Protein AF-A0A9P8XS15-F1 (afdb_monomer_lite)

Secondary structure (DSSP, 8-state):
-----------------PPPP---------------------------------------------------------------------------------S--------SSPP--TT----EEEEES-TTS-TT-EEEEESSHHHHTTPPPBSSHHHHHHHHHHHIIIII---HHHHHHHHHHHHHHHHH---SHHHHHHHHHHHT-

Foldseek 3Di:
DDDDDDDDDDDDDDPDDDDDDDDDDPDDDDDDDDDDDDDDDDDDDDDDDDDDDDDDDDDDDDDDDDDDDDDDDDDDDDDDDDDDDDDDDDDDDDDDDDDDDPDDDLVPDPPVDDKDLAQWLLAKDWAADDPPDDNRQIWIAGPTPQLRVVPDTDQQVLVRLVSSLVCSPVPRVIDSNLSVLSVVLSVVLVVVPDRGRVSRVSSSVSNPD

pLDDT: mean 71.36, std 24.87, range [32.97, 98.88]

Sequence (209 aa):
MKFNVFLIAALAATTSALAIPSNSESGLVLRQNQNNNNNNNQQNNQNNGNQNNQNNGNQNNQNNGNQNNQNNGNQQNNNQQQNNNNNNQNNNNNNNNGGATAGDAAAGDAAGGAADFGSCTPTMDFQLGRAGRKATEGTFLPTDAKVAQGQQDALNPNIITNRICDQLTNVCGANAAAKAQCQAAKAQVAALGTKDASTAAAFNQALGF

Radius of gyration: 35.26 Å; chains: 1; bounding box: 101×69×85 Å

Organism: NCBI:txid1682393

Structure (mmCIF, N/CA/C/O backbone):
data_AF-A0A9P8XS15-F1
#
_entry.id   AF-A0A9P8XS15-F1
#
loop_
_atom_site.group_PDB
_atom_site.id
_atom_site.type_symbol
_atom_site.label_atom_id
_atom_site.label_alt_id
_atom_site.label_comp_id
_atom_site.label_asym_id
_atom_site.label_entity_id
_atom_site.label_seq_id
_atom_site.pdbx_PDB_ins_code
_atom_site.Cartn_x
_atom_site.Cartn_y
_atom_site.Cartn_z
_atom_site.occupancy
_atom_site.B_iso_or_equiv
_atom_site.auth_seq_id
_atom_site.auth_comp_id
_atom_site.auth_asym_id
_atom_site.auth_atom_id
_atom_site.pdbx_PDB_model_num
ATOM 1 N N . MET A 1 1 ? 43.160 -17.035 38.722 1.00 48.91 1 MET A N 1
ATOM 2 C CA . MET A 1 1 ? 43.275 -15.562 38.675 1.00 48.91 1 MET A CA 1
ATOM 3 C C . MET A 1 1 ? 44.062 -15.177 37.432 1.00 48.91 1 MET A C 1
ATOM 5 O O . MET A 1 1 ? 45.251 -15.448 37.389 1.00 48.91 1 MET A O 1
ATOM 9 N N . LYS A 1 2 ? 43.401 -14.632 36.408 1.00 52.22 2 LYS A N 1
ATOM 10 C CA . LYS A 1 2 ? 44.028 -13.973 35.250 1.00 52.22 2 LYS A CA 1
ATOM 11 C C . LYS A 1 2 ? 43.052 -12.888 34.797 1.00 52.22 2 LYS A C 1
ATOM 13 O O . LYS A 1 2 ? 42.071 -13.173 34.121 1.00 52.22 2 LYS A O 1
ATOM 18 N N . PHE A 1 3 ? 43.265 -11.683 35.317 1.00 44.28 3 PHE A N 1
ATOM 19 C CA . PHE A 1 3 ? 42.529 -10.478 34.954 1.00 44.28 3 PHE A CA 1
ATOM 20 C C . PHE A 1 3 ? 43.101 -9.955 33.635 1.00 44.28 3 PHE A C 1
ATOM 22 O O . PHE A 1 3 ? 44.241 -9.502 33.607 1.00 44.28 3 PHE A O 1
ATOM 29 N N . ASN A 1 4 ? 42.320 -10.016 32.557 1.00 62.62 4 ASN A N 1
ATOM 30 C CA . ASN A 1 4 ? 42.630 -9.287 31.331 1.00 62.62 4 ASN A CA 1
ATOM 31 C C . ASN A 1 4 ? 41.949 -7.921 31.400 1.00 62.62 4 ASN A C 1
ATOM 33 O O . ASN A 1 4 ? 40.763 -7.774 31.116 1.00 62.62 4 ASN A O 1
ATOM 37 N N . VAL A 1 5 ? 42.739 -6.938 31.822 1.00 56.12 5 VAL A N 1
ATOM 38 C CA . VAL A 1 5 ? 42.464 -5.509 31.696 1.00 56.12 5 VAL A CA 1
ATOM 39 C C . VAL A 1 5 ? 42.561 -5.157 30.211 1.00 56.12 5 VAL A C 1
ATOM 41 O O . VAL A 1 5 ? 43.659 -5.142 29.660 1.00 56.12 5 VAL A O 1
ATOM 44 N N . PHE A 1 6 ? 41.430 -4.889 29.557 1.00 61.56 6 PHE A N 1
ATOM 45 C CA . PHE A 1 6 ? 41.426 -4.214 28.259 1.00 61.56 6 PHE A CA 1
ATOM 46 C C . PHE A 1 6 ? 41.150 -2.730 28.466 1.00 61.56 6 PHE A C 1
ATOM 48 O O . PHE A 1 6 ? 40.085 -2.306 28.911 1.00 61.56 6 PHE A O 1
ATOM 55 N N . LEU A 1 7 ? 42.204 -1.975 28.184 1.00 54.44 7 LEU A N 1
ATOM 56 C CA . LEU A 1 7 ? 42.325 -0.537 28.266 1.00 54.44 7 LEU A CA 1
ATOM 57 C C . LEU A 1 7 ? 41.617 0.128 27.071 1.00 54.44 7 LEU A C 1
ATOM 59 O O . LEU A 1 7 ? 41.918 -0.148 25.915 1.00 54.44 7 LEU A O 1
ATOM 63 N N . ILE A 1 8 ? 40.665 0.984 27.429 1.00 52.41 8 ILE A N 1
ATOM 64 C CA . ILE A 1 8 ? 40.124 2.194 26.792 1.00 52.41 8 ILE A CA 1
ATOM 65 C C . ILE A 1 8 ? 40.741 2.611 25.440 1.00 52.41 8 ILE A C 1
ATOM 67 O O . ILE A 1 8 ? 41.909 2.982 25.366 1.00 52.41 8 ILE A O 1
ATOM 71 N N . ALA A 1 9 ? 39.877 2.771 24.433 1.00 55.84 9 ALA A N 1
ATOM 72 C CA . ALA A 1 9 ? 40.007 3.830 23.432 1.00 55.84 9 ALA A CA 1
ATOM 73 C C . ALA A 1 9 ? 38.622 4.451 23.184 1.00 55.84 9 ALA A C 1
ATOM 75 O O . ALA A 1 9 ? 37.775 3.885 22.494 1.00 55.84 9 ALA A O 1
ATOM 76 N N . ALA A 1 10 ? 38.380 5.605 23.808 1.00 52.00 10 ALA A N 1
ATOM 77 C CA . ALA A 1 10 ? 37.230 6.451 23.530 1.00 52.00 10 ALA A CA 1
ATOM 78 C C . ALA A 1 10 ? 37.442 7.132 22.170 1.00 52.00 10 ALA A C 1
ATOM 80 O O . ALA A 1 10 ? 38.354 7.943 22.013 1.00 52.00 10 ALA A O 1
ATOM 81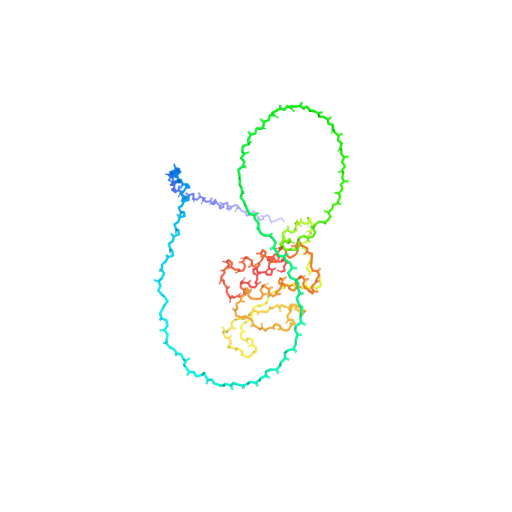 N N . LEU A 1 11 ? 36.613 6.789 21.185 1.00 57.50 11 LEU A N 1
ATOM 82 C CA . LEU A 1 11 ? 36.587 7.468 19.896 1.00 57.50 11 LEU A CA 1
ATOM 83 C C . LEU A 1 11 ? 35.705 8.717 20.032 1.00 57.50 11 LEU A C 1
ATOM 85 O O . LEU A 1 11 ? 34.483 8.622 20.132 1.00 57.50 11 LEU A O 1
ATOM 89 N N . ALA A 1 12 ? 36.335 9.890 20.087 1.00 53.56 12 ALA A N 1
ATOM 90 C CA . ALA A 1 12 ? 35.646 11.172 20.047 1.00 53.56 12 ALA A CA 1
ATOM 91 C C . ALA A 1 12 ? 35.085 11.404 18.635 1.00 53.56 12 ALA A C 1
ATOM 93 O O . ALA A 1 12 ? 35.841 11.561 17.677 1.00 53.56 12 ALA A O 1
ATOM 94 N N . ALA A 1 13 ? 33.759 11.426 18.502 1.00 57.12 13 ALA A N 1
ATOM 95 C CA . ALA A 1 13 ? 33.100 11.879 17.286 1.00 57.12 13 ALA A CA 1
ATOM 96 C C . ALA A 1 13 ? 33.161 13.410 17.239 1.00 57.12 13 ALA A C 1
ATOM 98 O O . ALA A 1 13 ? 32.479 14.103 17.994 1.00 57.12 13 ALA A O 1
ATOM 99 N N . THR A 1 14 ? 33.997 13.946 16.356 1.00 55.31 14 THR A N 1
ATOM 100 C CA . THR A 1 14 ? 33.993 15.363 15.999 1.00 55.31 14 THR A CA 1
ATOM 101 C C . THR A 1 14 ? 32.752 15.651 15.161 1.00 55.31 14 THR A C 1
ATOM 103 O O . THR A 1 14 ? 32.698 15.328 13.976 1.00 55.31 14 THR A O 1
ATOM 106 N N . THR A 1 15 ? 31.737 16.258 15.768 1.00 52.84 15 THR A N 1
ATOM 107 C CA . THR A 1 15 ? 30.619 16.865 15.044 1.00 52.84 15 THR A CA 1
ATOM 108 C C . THR A 1 15 ? 31.097 18.159 14.394 1.00 52.84 15 THR A C 1
ATOM 110 O O . THR A 1 15 ? 31.176 19.204 15.040 1.00 52.84 15 THR A O 1
ATOM 113 N N . SER A 1 16 ? 31.439 18.099 13.111 1.00 62.75 16 SER A N 1
ATOM 114 C CA . SER A 1 16 ? 31.613 19.287 12.277 1.00 62.75 16 SER A CA 1
ATOM 115 C C . SER A 1 16 ? 30.231 19.821 11.899 1.00 62.75 16 SER A C 1
ATOM 117 O O . SER A 1 16 ? 29.550 19.261 11.044 1.00 62.75 16 SER A O 1
ATOM 119 N N . ALA A 1 17 ? 29.803 20.892 12.567 1.00 49.41 17 ALA A N 1
ATOM 120 C CA . ALA A 1 17 ? 28.633 21.665 12.177 1.00 49.41 17 ALA A CA 1
ATOM 121 C C . ALA A 1 17 ? 28.913 22.362 10.835 1.00 49.41 17 ALA A C 1
ATOM 123 O O . ALA A 1 17 ? 29.741 23.269 10.755 1.00 49.41 17 ALA A O 1
ATOM 124 N N . LEU A 1 18 ? 28.235 21.923 9.775 1.00 58.78 18 LEU A N 1
ATOM 125 C CA . LEU A 1 18 ? 28.148 22.665 8.521 1.00 58.78 18 LEU A CA 1
ATOM 126 C C . LEU A 1 18 ? 27.183 23.836 8.728 1.00 58.78 18 LEU A C 1
ATOM 128 O O . LEU A 1 18 ? 26.030 23.654 9.117 1.00 58.78 18 LEU A O 1
ATOM 132 N N . ALA A 1 19 ? 27.696 25.041 8.502 1.00 49.84 19 ALA A N 1
ATOM 133 C CA . ALA A 1 19 ? 26.961 26.291 8.576 1.00 49.84 19 ALA A CA 1
ATOM 134 C C . ALA A 1 19 ? 25.810 26.329 7.554 1.00 49.84 19 ALA A C 1
ATOM 136 O O . ALA A 1 19 ? 25.997 26.033 6.374 1.00 49.84 19 ALA A O 1
ATOM 137 N N . ILE A 1 20 ? 24.632 26.742 8.019 1.00 66.31 20 ILE A N 1
ATOM 138 C CA . ILE A 1 20 ? 23.466 27.084 7.200 1.00 66.31 20 ILE A CA 1
ATOM 139 C C . ILE A 1 20 ? 23.610 28.563 6.802 1.00 66.31 20 ILE A C 1
ATOM 141 O O . ILE A 1 20 ? 23.687 29.404 7.702 1.00 66.31 20 ILE A O 1
ATOM 145 N N . PRO A 1 21 ? 23.639 28.936 5.509 1.00 58.50 21 PRO A N 1
ATOM 146 C CA . PRO A 1 21 ? 23.504 30.334 5.129 1.00 58.50 21 PRO A CA 1
ATOM 147 C C . PRO A 1 21 ? 22.064 30.805 5.371 1.00 58.50 21 PRO A C 1
ATOM 149 O O . PRO A 1 21 ? 21.096 30.257 4.843 1.00 58.50 21 PRO A O 1
ATOM 152 N N . SER A 1 22 ? 21.955 31.828 6.215 1.00 48.19 22 SER A N 1
ATOM 153 C CA . SER A 1 22 ? 20.735 32.566 6.520 1.00 48.19 22 SER A CA 1
ATOM 154 C C . SER A 1 22 ? 20.346 33.426 5.315 1.00 48.19 22 SER A C 1
ATOM 156 O O . SER A 1 22 ? 20.996 34.431 5.040 1.00 48.19 22 SER A O 1
ATOM 158 N N . ASN A 1 23 ? 19.287 33.040 4.603 1.00 53.50 23 ASN A N 1
ATOM 159 C CA . ASN A 1 23 ? 18.636 33.891 3.609 1.00 53.50 23 ASN A CA 1
ATOM 160 C C . ASN A 1 23 ? 17.406 34.531 4.261 1.00 53.50 23 ASN A C 1
ATOM 162 O O . ASN A 1 23 ? 16.280 34.058 4.111 1.00 53.50 23 ASN A O 1
ATOM 166 N N . SER A 1 24 ? 17.631 35.591 5.032 1.00 53.34 24 SER A N 1
ATOM 167 C CA . SER A 1 24 ? 16.585 36.546 5.381 1.00 53.34 24 SER A CA 1
ATOM 168 C C . SER A 1 24 ? 16.376 37.473 4.191 1.00 53.34 24 SER A C 1
ATOM 170 O O . SER A 1 24 ? 17.331 38.145 3.833 1.00 53.34 24 SER A O 1
ATOM 172 N N . GLU A 1 25 ? 15.179 37.474 3.596 1.00 48.03 25 GLU A N 1
ATOM 173 C CA . GLU A 1 25 ? 14.403 38.655 3.161 1.00 48.03 25 GLU A CA 1
ATOM 174 C C . GLU A 1 25 ? 13.052 38.164 2.593 1.00 48.03 25 GLU A C 1
ATOM 176 O O . GLU A 1 25 ? 12.834 38.089 1.386 1.00 48.03 25 GLU A O 1
ATOM 181 N N . SER A 1 26 ? 12.115 37.806 3.479 1.00 51.72 26 SER A N 1
ATOM 182 C CA . SER A 1 26 ? 10.695 37.726 3.113 1.00 51.72 26 SER A CA 1
ATOM 183 C C . SER A 1 26 ? 10.112 39.133 3.171 1.00 51.72 26 SER A C 1
ATOM 185 O O . SER A 1 26 ? 9.635 39.585 4.212 1.00 51.72 26 SER A O 1
ATOM 187 N N . GLY A 1 27 ? 10.170 39.832 2.040 1.00 45.66 27 GLY A N 1
ATOM 188 C CA . GLY A 1 27 ? 9.395 41.043 1.810 1.00 45.66 27 GLY A CA 1
ATOM 189 C C . GLY A 1 27 ? 7.901 40.722 1.812 1.00 45.66 27 GLY A C 1
ATOM 190 O O . GLY A 1 27 ? 7.365 40.153 0.863 1.00 45.66 27 GLY A O 1
ATOM 191 N N . LEU A 1 28 ? 7.225 41.111 2.889 1.00 51.62 28 LEU A N 1
ATOM 192 C CA . LEU A 1 28 ? 5.778 41.266 2.952 1.00 51.62 28 LEU A CA 1
ATOM 193 C C . LEU A 1 28 ? 5.386 42.465 2.076 1.00 51.62 28 LEU A C 1
ATOM 195 O O . LEU A 1 28 ? 5.516 43.611 2.494 1.00 51.62 28 LEU A O 1
ATOM 199 N N . VAL A 1 29 ? 4.876 42.210 0.871 1.00 54.62 29 VAL A N 1
ATOM 200 C CA . VAL A 1 29 ? 4.091 43.202 0.124 1.00 54.62 29 VAL A CA 1
ATOM 201 C C . VAL A 1 29 ? 2.741 42.585 -0.207 1.00 54.62 29 VAL A C 1
ATOM 203 O O . VAL A 1 29 ? 2.620 41.721 -1.075 1.00 54.62 29 VAL A O 1
ATOM 206 N N . LEU A 1 30 ? 1.727 43.055 0.525 1.00 49.47 30 LEU A N 1
ATOM 207 C CA . LEU A 1 30 ? 0.308 42.950 0.200 1.00 49.47 30 LEU A CA 1
ATOM 208 C C . LEU A 1 30 ? 0.102 43.179 -1.305 1.00 49.47 30 LEU A C 1
ATOM 210 O O . LEU A 1 30 ? 0.295 44.293 -1.794 1.00 49.47 30 LEU A O 1
ATOM 214 N N . ARG A 1 31 ? -0.354 42.158 -2.034 1.00 54.16 31 ARG A N 1
ATOM 215 C CA . ARG A 1 31 ? -1.004 42.368 -3.330 1.00 54.16 31 ARG A CA 1
ATOM 216 C C . ARG A 1 31 ? -2.502 42.189 -3.174 1.00 54.16 31 ARG A C 1
ATOM 218 O O . ARG A 1 31 ? -2.994 41.166 -2.712 1.00 54.16 31 ARG A O 1
ATOM 225 N N . GLN A 1 32 ? -3.176 43.279 -3.508 1.00 53.66 32 GLN A N 1
ATOM 226 C CA . GLN A 1 32 ? -4.602 43.505 -3.434 1.00 53.66 32 GLN A CA 1
ATOM 227 C C . GLN A 1 32 ? -5.389 42.460 -4.221 1.00 53.66 32 GLN A C 1
ATOM 229 O O . GLN A 1 32 ? -5.079 42.131 -5.364 1.00 53.66 32 GLN A O 1
ATOM 234 N N . ASN A 1 33 ? -6.463 42.014 -3.579 1.00 49.94 33 ASN A N 1
ATOM 235 C CA . ASN A 1 33 ? -7.647 41.445 -4.191 1.00 49.94 33 ASN A CA 1
ATOM 236 C C . ASN A 1 33 ? -8.184 42.420 -5.257 1.00 49.94 33 ASN A C 1
ATOM 238 O O . ASN A 1 33 ? -8.747 43.462 -4.923 1.00 49.94 33 ASN A O 1
ATOM 242 N N . GLN A 1 34 ? -7.969 42.097 -6.532 1.00 54.72 34 GLN A N 1
ATOM 243 C CA . GLN A 1 34 ? -8.627 42.742 -7.665 1.00 54.72 34 GLN A CA 1
ATOM 244 C C . GLN A 1 34 ? -9.490 41.703 -8.377 1.00 54.72 34 GLN A C 1
ATOM 246 O O . GLN A 1 34 ? -9.071 41.038 -9.323 1.00 54.72 34 GLN A O 1
ATOM 251 N N . ASN A 1 35 ? -10.723 41.588 -7.886 1.00 50.81 35 ASN A N 1
ATOM 252 C CA . ASN A 1 35 ? -11.870 41.140 -8.662 1.00 50.81 35 ASN A CA 1
ATOM 253 C C . ASN A 1 35 ? -11.961 41.970 -9.949 1.00 50.81 35 ASN A C 1
ATOM 255 O O . ASN A 1 35 ? -12.375 43.124 -9.900 1.00 50.81 35 ASN A O 1
ATOM 259 N N . ASN A 1 36 ? -11.632 41.373 -11.092 1.00 51.97 36 ASN A N 1
ATOM 260 C CA . ASN A 1 36 ? -12.015 41.898 -12.398 1.00 51.97 36 ASN A CA 1
ATOM 261 C C . ASN A 1 36 ? -12.820 40.833 -13.141 1.00 51.97 36 ASN A C 1
ATOM 263 O O . ASN A 1 36 ? -12.288 39.980 -13.847 1.00 51.97 36 ASN A O 1
ATOM 267 N N . ASN A 1 37 ? -14.137 40.922 -12.955 1.00 48.50 37 ASN A N 1
ATOM 268 C CA . ASN A 1 37 ? -15.123 40.432 -13.906 1.00 48.50 37 ASN A CA 1
ATOM 269 C C . ASN A 1 37 ? -14.904 41.159 -15.235 1.00 48.50 37 ASN A C 1
ATOM 271 O O . ASN A 1 37 ? -15.073 42.374 -15.292 1.00 48.50 37 ASN A O 1
ATOM 275 N N . ASN A 1 38 ? -14.600 40.427 -16.304 1.00 51.62 38 ASN A N 1
ATOM 276 C CA . ASN A 1 38 ? -14.841 40.922 -17.653 1.00 51.62 38 ASN A CA 1
ATOM 277 C C . ASN A 1 38 ? -15.492 39.830 -18.497 1.00 51.62 38 ASN A C 1
ATOM 279 O O . ASN A 1 38 ? -14.864 38.894 -18.982 1.00 51.62 38 ASN A O 1
ATOM 283 N N . ASN A 1 39 ? -16.804 39.995 -18.615 1.00 45.94 39 ASN A N 1
ATOM 284 C CA . ASN A 1 39 ? -17.677 39.377 -19.589 1.00 45.94 39 ASN A CA 1
ATOM 285 C C . ASN A 1 39 ? -17.277 39.912 -20.971 1.00 45.94 39 ASN A C 1
ATOM 287 O O . ASN A 1 39 ? -17.310 41.126 -21.171 1.00 45.94 39 ASN A O 1
ATOM 291 N N . ASN A 1 40 ? -16.946 39.052 -21.935 1.00 45.53 40 ASN A N 1
ATOM 292 C CA . ASN A 1 40 ? -17.090 39.452 -23.330 1.00 45.53 40 ASN A CA 1
ATOM 293 C C . ASN A 1 40 ? -17.511 38.272 -24.205 1.00 45.53 40 ASN A C 1
ATOM 295 O O . ASN A 1 40 ? -16.743 37.371 -24.532 1.00 45.53 40 ASN A O 1
ATOM 299 N N . ASN A 1 41 ? -18.795 38.311 -24.530 1.00 41.81 41 ASN A N 1
ATOM 300 C CA . ASN A 1 41 ? -19.488 37.493 -25.498 1.00 41.81 41 ASN A CA 1
ATOM 301 C C . ASN A 1 41 ? -19.328 38.166 -26.866 1.00 41.81 41 ASN A C 1
ATOM 303 O O . ASN A 1 41 ? -19.851 39.263 -27.047 1.00 41.81 41 ASN A O 1
ATOM 307 N N . GLN A 1 42 ? -18.649 37.526 -27.819 1.00 38.72 42 GLN A N 1
ATOM 308 C CA . GLN A 1 42 ? -18.842 37.815 -29.242 1.00 38.72 42 GLN A CA 1
ATOM 309 C C . GLN A 1 42 ? -18.371 36.645 -30.120 1.00 38.72 42 GLN A C 1
ATOM 311 O O . GLN A 1 42 ? -17.185 36.395 -30.293 1.00 38.72 42 GLN A O 1
ATOM 316 N N . GLN A 1 43 ? -19.369 35.924 -30.638 1.00 39.16 43 GLN A N 1
ATOM 317 C CA . GLN A 1 43 ? -19.538 35.587 -32.055 1.00 39.16 43 GLN A CA 1
ATOM 318 C C . GLN A 1 43 ? -18.300 35.097 -32.831 1.00 39.16 43 GLN A C 1
ATOM 320 O O . GLN A 1 43 ? -17.514 35.898 -33.319 1.00 39.16 43 GLN A O 1
ATOM 325 N N . ASN A 1 44 ? -18.267 33.799 -33.155 1.00 40.44 44 ASN A N 1
ATOM 326 C CA . ASN A 1 44 ? -18.412 33.404 -34.561 1.00 40.44 44 ASN A CA 1
ATOM 327 C C . ASN A 1 44 ? -18.803 31.923 -34.683 1.00 40.44 44 ASN A C 1
ATOM 329 O O . ASN A 1 44 ? -17.992 31.020 -34.505 1.00 40.44 44 ASN A O 1
ATOM 333 N N . ASN A 1 45 ? -20.082 31.697 -34.974 1.00 47.25 45 ASN A N 1
ATOM 334 C CA . ASN A 1 45 ? -20.644 30.411 -35.358 1.00 47.25 45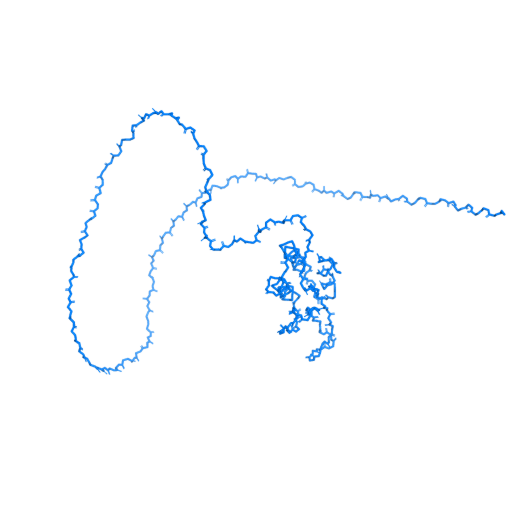 ASN A CA 1
ATOM 335 C C . ASN A 1 45 ? -20.938 30.480 -36.862 1.00 47.25 45 ASN A C 1
ATOM 337 O O . ASN A 1 45 ? -21.866 31.180 -37.268 1.00 47.25 45 ASN A O 1
ATOM 341 N N . GLN A 1 46 ? -20.145 29.783 -37.675 1.00 43.12 46 GLN A N 1
ATOM 342 C CA . GLN A 1 46 ? -20.403 29.563 -39.101 1.00 43.12 46 GLN A CA 1
ATOM 343 C C . GLN A 1 46 ? -20.108 28.101 -39.460 1.00 43.12 46 GLN A C 1
ATOM 345 O O . GLN A 1 46 ? -19.001 27.723 -39.818 1.00 43.12 46 GLN A O 1
ATOM 350 N N . ASN A 1 47 ? -21.120 27.276 -39.205 1.00 43.44 47 ASN A N 1
ATOM 351 C CA . ASN A 1 47 ? -21.839 26.400 -40.134 1.00 43.44 47 ASN A CA 1
ATOM 352 C C . ASN A 1 47 ? -21.125 25.765 -41.356 1.00 43.44 47 ASN A C 1
ATOM 354 O O . ASN A 1 47 ? -20.481 26.446 -42.149 1.00 43.44 47 ASN A O 1
ATOM 358 N N . ASN A 1 48 ? -21.539 24.507 -41.589 1.00 40.44 48 ASN A N 1
ATOM 359 C CA . ASN A 1 48 ? -21.870 23.841 -42.864 1.00 40.44 48 ASN A CA 1
ATOM 360 C C . ASN A 1 48 ? -20.943 22.659 -43.247 1.00 40.44 48 ASN A C 1
ATOM 362 O O . ASN A 1 48 ? -19.745 22.832 -43.411 1.00 40.44 48 ASN A O 1
ATOM 366 N N . GLY A 1 49 ? -21.419 21.427 -43.441 1.00 32.97 49 GLY A N 1
ATOM 367 C CA . GLY A 1 49 ? -22.789 20.929 -43.399 1.00 32.97 49 GLY A CA 1
ATOM 368 C C . GLY A 1 49 ? -22.851 19.402 -43.499 1.00 32.97 49 GLY A C 1
ATOM 369 O O . GLY A 1 49 ? -21.876 18.744 -43.855 1.00 32.97 49 GLY A O 1
ATOM 370 N N . ASN A 1 50 ? -24.021 18.840 -43.202 1.00 40.47 50 ASN A N 1
ATOM 371 C CA . ASN A 1 50 ? -24.420 17.553 -43.757 1.00 40.47 50 ASN A CA 1
ATOM 372 C C . ASN A 1 50 ? -25.933 17.576 -44.013 1.00 40.47 50 ASN A C 1
ATOM 374 O O . ASN A 1 50 ? -26.733 17.747 -43.093 1.00 40.47 50 ASN A O 1
ATOM 378 N N . GLN A 1 51 ? -26.295 17.485 -45.290 1.00 42.22 51 GLN A N 1
ATOM 379 C CA . GLN A 1 51 ? -27.658 17.446 -45.808 1.00 42.22 51 GLN A CA 1
ATOM 380 C C . GLN A 1 51 ? -28.043 15.996 -46.115 1.00 42.22 51 GLN A C 1
ATOM 382 O O . GLN A 1 51 ? -27.351 15.336 -46.882 1.00 42.22 51 GLN A O 1
ATOM 387 N N . ASN A 1 52 ? -29.162 15.546 -45.548 1.00 43.47 52 ASN A N 1
ATOM 388 C CA . ASN A 1 52 ? -30.250 14.760 -46.165 1.00 43.47 52 ASN A CA 1
ATOM 389 C C . ASN A 1 52 ? -31.073 14.191 -45.004 1.00 43.47 52 ASN A C 1
ATOM 391 O O . ASN A 1 52 ? -30.595 13.337 -44.271 1.00 43.47 52 ASN A O 1
ATOM 395 N N . ASN A 1 53 ? -32.204 14.768 -44.605 1.00 42.31 53 ASN A N 1
ATOM 396 C CA . ASN A 1 53 ? -33.463 15.020 -45.311 1.00 42.31 53 ASN A CA 1
ATOM 397 C C . ASN A 1 53 ? -34.182 13.752 -45.802 1.00 42.31 53 ASN A C 1
ATOM 399 O O . ASN A 1 53 ? -33.639 12.975 -46.580 1.00 42.31 53 ASN A O 1
ATOM 403 N N . GLN A 1 54 ? -35.465 13.736 -45.430 1.00 43.28 54 GLN A N 1
ATOM 404 C CA . GLN A 1 54 ? -36.620 13.010 -45.956 1.00 43.28 54 GLN A CA 1
ATOM 405 C C . GLN A 1 54 ? -37.016 11.710 -45.246 1.00 43.28 54 GLN A C 1
ATOM 407 O O . GLN A 1 54 ? -36.195 10.832 -45.036 1.00 43.28 54 GLN A O 1
ATOM 412 N N . ASN A 1 55 ? -38.290 11.460 -44.945 1.00 44.31 55 ASN A N 1
ATOM 413 C CA . ASN A 1 55 ? -39.506 12.279 -44.824 1.00 44.31 55 ASN A CA 1
ATOM 414 C C . ASN A 1 55 ? -40.624 11.320 -44.360 1.00 44.31 55 ASN A C 1
ATOM 416 O O . ASN A 1 55 ? -40.563 10.143 -44.706 1.00 44.31 55 ASN A O 1
ATOM 420 N N . ASN A 1 56 ? -41.679 11.879 -43.756 1.00 42.19 56 ASN A N 1
ATOM 421 C CA . ASN A 1 56 ? -43.048 11.346 -43.628 1.00 42.19 56 ASN A CA 1
ATOM 422 C C . ASN A 1 56 ? -43.238 10.071 -42.801 1.00 42.19 56 ASN A C 1
ATOM 424 O O . ASN A 1 56 ? -42.581 9.067 -43.014 1.00 42.19 56 ASN A O 1
ATOM 428 N N . GLY A 1 57 ? -44.192 9.962 -41.884 1.00 37.62 57 GLY A N 1
ATOM 429 C CA . GLY A 1 57 ? -45.478 10.621 -41.603 1.00 37.62 57 GLY A CA 1
ATOM 430 C C . GLY A 1 57 ? -46.245 9.553 -40.785 1.00 37.62 57 GLY A C 1
ATOM 431 O O . GLY A 1 57 ? -45.943 8.374 -40.912 1.00 37.62 57 GLY A O 1
ATOM 432 N N . ASN A 1 58 ? -47.205 9.792 -39.902 1.00 40.97 58 ASN A N 1
ATOM 433 C CA . ASN A 1 58 ? -48.326 10.706 -39.964 1.00 40.97 58 ASN A CA 1
ATOM 434 C C . ASN A 1 58 ? -49.180 10.473 -38.684 1.00 40.97 58 ASN A C 1
ATOM 436 O O . ASN A 1 58 ? -49.356 9.313 -38.332 1.00 40.97 58 ASN A O 1
ATOM 440 N N . GLN A 1 59 ? -49.698 11.552 -38.065 1.00 46.47 59 GLN A N 1
ATOM 441 C CA . GLN A 1 59 ? -51.018 11.724 -37.386 1.00 46.47 59 GLN A CA 1
ATOM 442 C C . GLN A 1 59 ? -51.513 10.653 -36.370 1.00 46.47 59 GLN A C 1
ATOM 444 O O . GLN A 1 59 ? -51.449 9.463 -36.616 1.00 46.47 59 GLN A O 1
ATOM 449 N N . ASN A 1 60 ? -52.136 10.950 -35.221 1.00 41.41 60 ASN A N 1
ATOM 450 C CA . ASN A 1 60 ? -53.132 11.975 -34.870 1.00 41.41 60 ASN A CA 1
ATOM 451 C C . ASN A 1 60 ? -53.338 11.924 -33.320 1.00 41.41 60 ASN A C 1
ATOM 453 O O . ASN A 1 60 ? -53.308 10.831 -32.769 1.00 41.41 60 ASN A O 1
ATOM 457 N N . ASN A 1 61 ? -53.426 13.060 -32.597 1.00 46.25 61 ASN A N 1
ATOM 458 C CA . ASN A 1 61 ? -54.672 13.678 -32.056 1.00 46.25 61 ASN A CA 1
ATOM 459 C C . ASN A 1 61 ? -55.183 12.969 -30.761 1.00 46.25 61 ASN A C 1
ATOM 461 O O . ASN A 1 61 ? -55.282 11.755 -30.758 1.00 46.25 61 ASN A O 1
ATOM 465 N N . GLN A 1 62 ? -55.516 13.565 -29.606 1.00 47.06 62 GLN A N 1
ATOM 466 C CA . GLN A 1 62 ? -56.209 14.810 -29.217 1.00 47.06 62 GLN A CA 1
ATOM 467 C C . GLN A 1 62 ? -55.862 15.099 -27.729 1.00 47.06 62 GLN A C 1
ATOM 469 O O . GLN A 1 62 ? -55.760 14.168 -26.941 1.00 47.06 62 GLN A O 1
ATOM 474 N N . ASN A 1 63 ? -55.472 16.318 -27.340 1.00 45.50 63 ASN A N 1
ATOM 475 C CA . ASN A 1 63 ? -56.322 17.436 -26.884 1.00 45.50 63 ASN A CA 1
ATOM 476 C C . ASN A 1 63 ? -56.894 17.261 -25.455 1.00 45.50 63 ASN A C 1
ATOM 478 O O . ASN A 1 63 ? -57.746 16.405 -25.254 1.00 45.50 63 ASN A O 1
ATOM 482 N N . ASN A 1 64 ? -56.473 18.089 -24.485 1.00 45.97 64 ASN A N 1
ATOM 483 C CA . ASN A 1 64 ? -57.302 19.150 -23.873 1.00 45.97 64 ASN A CA 1
ATOM 484 C C . ASN A 1 64 ? -56.549 19.841 -22.708 1.00 45.97 64 ASN A C 1
ATOM 486 O O . ASN A 1 64 ? -55.918 19.170 -21.894 1.00 45.97 64 ASN A O 1
ATOM 490 N N . GLY A 1 65 ? -56.592 21.176 -22.650 1.00 36.72 65 GLY A N 1
ATOM 491 C CA . GLY A 1 65 ? -55.756 22.014 -21.778 1.00 36.72 65 GLY A CA 1
ATOM 492 C C . GLY A 1 65 ? -56.460 22.711 -20.603 1.00 36.72 65 GLY A C 1
ATOM 493 O O . GLY A 1 65 ? -57.666 22.591 -20.426 1.00 36.72 65 GLY A O 1
ATOM 494 N N . ASN A 1 66 ? -55.658 23.454 -19.824 1.00 43.66 66 ASN A N 1
ATOM 495 C CA . ASN A 1 66 ? -55.993 24.657 -19.026 1.00 43.66 66 ASN A CA 1
ATOM 496 C C . ASN A 1 66 ? -54.659 25.191 -18.431 1.00 43.66 66 ASN A C 1
ATOM 498 O O . ASN A 1 66 ? -54.015 24.459 -17.689 1.00 43.66 66 ASN A O 1
ATOM 502 N N . GLN A 1 67 ? -54.018 26.286 -18.882 1.00 42.88 67 GLN A N 1
ATOM 503 C CA . GLN A 1 67 ? -54.291 27.726 -18.631 1.00 42.88 67 GLN A CA 1
ATOM 504 C C . GLN A 1 67 ? -54.583 28.006 -17.136 1.00 42.88 67 GLN A C 1
ATOM 506 O O . GLN A 1 67 ? -55.485 27.398 -16.584 1.00 42.88 67 GLN A O 1
ATOM 511 N N . ASN A 1 68 ? -53.876 28.850 -16.370 1.00 42.56 68 ASN A N 1
ATOM 512 C CA . ASN A 1 68 ? -53.225 30.133 -16.652 1.00 42.56 68 ASN A CA 1
ATOM 513 C C . ASN A 1 68 ? -52.053 30.401 -15.681 1.00 42.56 68 ASN A C 1
ATOM 515 O O . ASN A 1 68 ? -52.167 30.168 -14.481 1.00 42.56 68 ASN A O 1
ATOM 519 N N . ASN A 1 69 ? -50.968 30.971 -16.210 1.00 43.56 69 ASN A N 1
ATOM 520 C CA . ASN A 1 69 ? -49.784 31.450 -15.495 1.00 43.56 69 ASN A CA 1
ATOM 521 C C . ASN A 1 69 ? -49.844 32.989 -15.440 1.00 43.56 69 ASN A C 1
ATOM 523 O O . ASN A 1 69 ? -49.879 33.627 -16.492 1.00 43.56 69 ASN A O 1
ATOM 527 N N . GLN A 1 70 ? -49.889 33.586 -14.246 1.00 47.53 70 GLN A N 1
ATOM 528 C CA . GLN A 1 70 ? -49.830 35.040 -14.062 1.00 47.53 70 GLN A CA 1
ATOM 529 C C . GLN A 1 70 ? -48.430 35.446 -13.605 1.00 47.53 70 GLN A C 1
ATOM 531 O O . GLN A 1 70 ? -47.973 35.088 -12.524 1.00 47.53 70 GLN A O 1
ATOM 536 N N . ASN A 1 71 ? -47.773 36.215 -14.467 1.00 44.75 71 ASN A N 1
ATOM 537 C CA . ASN A 1 71 ? -46.495 36.869 -14.256 1.00 44.75 71 ASN A CA 1
ATOM 538 C C . ASN A 1 71 ? -46.773 38.364 -14.033 1.00 44.75 71 ASN A C 1
ATOM 540 O O . ASN A 1 71 ? -47.419 38.980 -14.881 1.00 44.75 71 ASN A O 1
ATOM 544 N N . ASN A 1 72 ? -46.300 38.954 -12.934 1.00 47.75 72 ASN A N 1
ATOM 545 C CA . ASN A 1 72 ? -46.047 40.394 -12.872 1.00 47.75 72 ASN A CA 1
ATOM 546 C C . ASN A 1 72 ? -44.960 40.687 -11.830 1.00 47.75 72 ASN A C 1
ATOM 548 O O . ASN A 1 72 ? -45.071 40.272 -10.678 1.00 47.75 72 ASN A O 1
ATOM 552 N N . GLY A 1 73 ? -43.897 41.365 -12.258 1.00 38.41 73 GLY A N 1
ATOM 553 C CA . GLY A 1 73 ? -42.737 41.701 -11.438 1.00 38.41 73 GLY A CA 1
ATOM 554 C C . GLY A 1 73 ? -42.649 43.187 -11.082 1.00 38.41 73 GLY A C 1
ATOM 555 O O . GLY A 1 73 ? -43.389 44.002 -11.623 1.00 38.41 73 GLY A O 1
ATOM 556 N N . ASN A 1 74 ? -41.634 43.486 -10.254 1.00 42.31 74 ASN A N 1
ATOM 557 C CA . ASN A 1 74 ? -41.015 44.793 -9.952 1.00 42.31 74 ASN A CA 1
ATOM 558 C C . ASN A 1 74 ? -41.853 45.818 -9.158 1.00 42.31 74 ASN A C 1
ATOM 560 O O . ASN A 1 74 ? -43.034 45.981 -9.408 1.00 42.31 74 ASN A O 1
ATOM 564 N N . GLN A 1 75 ? -41.325 46.653 -8.255 1.00 41.88 75 GLN A N 1
ATOM 565 C CA . GLN A 1 75 ? -40.047 46.832 -7.535 1.00 41.88 75 GLN A CA 1
ATOM 566 C C . GLN A 1 75 ? -40.243 48.084 -6.628 1.00 41.88 75 GLN A C 1
ATOM 568 O O . GLN A 1 75 ? -41.131 48.881 -6.914 1.00 41.88 75 GLN A O 1
ATOM 573 N N . GLN A 1 76 ? -39.350 48.300 -5.642 1.00 40.47 76 GLN A N 1
ATOM 574 C CA . GLN A 1 76 ? -39.156 49.529 -4.819 1.00 40.47 76 GLN A CA 1
ATOM 575 C C . GLN A 1 76 ? -40.165 49.702 -3.650 1.00 40.47 76 GLN A C 1
ATOM 577 O O . GLN A 1 76 ? -41.346 49.451 -3.812 1.00 40.47 76 GLN A O 1
ATOM 582 N N . ASN A 1 77 ? -39.816 50.123 -2.423 1.00 41.69 77 ASN A N 1
ATOM 583 C CA . ASN A 1 77 ? -38.689 50.939 -1.966 1.00 41.69 77 ASN A CA 1
ATOM 584 C C . ASN A 1 77 ? -38.552 50.932 -0.416 1.00 41.69 77 ASN A C 1
ATOM 586 O O . ASN A 1 77 ? -39.549 50.815 0.285 1.00 41.69 77 ASN A O 1
ATOM 590 N N . ASN A 1 78 ? -37.335 51.197 0.075 1.00 46.00 78 ASN A N 1
ATOM 591 C CA . ASN A 1 78 ? -36.969 51.875 1.334 1.00 46.00 78 ASN A CA 1
ATOM 592 C C . ASN A 1 78 ? -37.378 51.353 2.734 1.00 46.00 78 ASN A C 1
ATOM 594 O O . ASN A 1 78 ? -38.411 51.695 3.293 1.00 46.00 78 ASN A O 1
ATOM 598 N N . ASN A 1 79 ? -36.409 50.685 3.371 1.00 42.56 79 ASN A N 1
ATOM 599 C CA . ASN A 1 79 ? -35.543 51.258 4.417 1.00 42.56 79 ASN A CA 1
ATOM 600 C C . ASN A 1 79 ? -36.219 52.037 5.573 1.00 42.56 79 ASN A C 1
ATOM 602 O O . ASN A 1 79 ? -36.449 53.237 5.449 1.00 42.56 79 ASN A O 1
ATOM 606 N N . GLN A 1 80 ? -36.397 51.385 6.730 1.00 42.03 80 GLN A N 1
ATOM 607 C CA . GLN A 1 80 ? -36.278 52.005 8.062 1.00 42.03 80 GLN A CA 1
ATOM 608 C C . GLN A 1 80 ? -36.141 50.916 9.143 1.00 42.03 80 GLN A C 1
ATOM 610 O O . GLN A 1 80 ? -37.113 50.407 9.693 1.00 42.03 80 GLN A O 1
ATOM 615 N N . GLN A 1 81 ? -34.892 50.541 9.427 1.00 42.16 81 GLN A N 1
ATOM 616 C CA . GLN A 1 81 ? -34.512 49.825 10.643 1.00 42.16 81 GLN A CA 1
ATOM 617 C C . GLN A 1 81 ? -34.553 50.813 11.816 1.00 42.16 81 GLN A C 1
ATOM 619 O O . GLN A 1 81 ? -33.768 51.759 11.860 1.00 42.16 81 GLN A O 1
ATOM 624 N N . GLN A 1 82 ? -35.462 50.590 12.763 1.00 48.06 82 GLN A N 1
ATOM 625 C CA . GLN A 1 82 ? -35.435 51.223 14.078 1.00 48.06 82 GLN A CA 1
ATOM 626 C C . GLN A 1 82 ? -35.061 50.178 15.131 1.00 48.06 82 GLN A C 1
ATOM 628 O O . GLN A 1 82 ? -35.732 49.162 15.301 1.00 48.06 82 GLN A O 1
ATOM 633 N N . ASN A 1 83 ? -33.949 50.462 15.808 1.00 46.09 83 ASN A N 1
ATOM 634 C CA . ASN A 1 83 ? -33.509 49.869 17.066 1.00 46.09 83 ASN A CA 1
ATOM 635 C C . ASN A 1 83 ? -34.643 49.821 18.101 1.00 46.09 83 ASN A C 1
ATOM 637 O O . ASN A 1 83 ? -35.317 50.831 18.293 1.00 46.09 83 ASN A O 1
ATOM 641 N N . ASN A 1 84 ? -34.738 48.725 18.862 1.00 54.41 84 ASN A N 1
ATOM 642 C CA . ASN A 1 84 ? -34.607 48.795 20.322 1.00 54.41 84 ASN A CA 1
ATOM 643 C C . ASN A 1 84 ? -34.491 47.416 20.995 1.00 54.41 84 ASN A C 1
ATOM 645 O O . ASN A 1 84 ? -35.208 46.467 20.692 1.00 54.41 84 ASN A O 1
ATOM 649 N N . ASN A 1 85 ? -33.549 47.378 21.937 1.00 50.59 85 ASN A N 1
ATOM 650 C CA . ASN A 1 85 ? -33.170 46.309 22.856 1.00 50.59 85 ASN A CA 1
ATOM 651 C C . ASN A 1 85 ? -34.336 45.781 23.714 1.00 50.59 85 ASN A C 1
ATOM 653 O O . ASN A 1 85 ? -35.122 46.584 24.210 1.00 50.59 85 ASN A O 1
ATOM 657 N N . ASN A 1 86 ? -34.334 44.485 24.059 1.00 52.50 86 ASN A N 1
ATOM 658 C CA . ASN A 1 86 ? -33.950 44.040 25.412 1.00 52.50 86 ASN A CA 1
ATOM 659 C C . ASN A 1 86 ? -34.081 42.520 25.637 1.00 52.50 86 ASN A C 1
ATOM 661 O O . ASN A 1 86 ? -35.153 41.944 25.524 1.00 52.50 86 ASN A O 1
ATOM 665 N N . ASN A 1 87 ? -32.949 41.950 26.054 1.00 47.19 87 ASN A N 1
ATOM 666 C CA . ASN A 1 87 ? -32.731 41.035 27.176 1.00 47.19 87 ASN A CA 1
ATOM 667 C C . ASN A 1 87 ? -33.601 39.781 27.421 1.00 47.19 87 ASN A C 1
ATOM 669 O O . ASN A 1 87 ? -34.736 39.852 27.873 1.00 47.19 87 ASN A O 1
ATOM 673 N N . ASN A 1 88 ? -32.848 38.671 27.433 1.00 50.41 88 ASN A N 1
ATOM 674 C CA . ASN A 1 88 ? -32.761 37.679 28.510 1.00 50.41 88 ASN A CA 1
ATOM 675 C C . ASN A 1 88 ? -33.861 36.612 28.583 1.00 50.41 88 ASN A C 1
ATOM 677 O O . ASN A 1 88 ? -34.913 36.852 29.160 1.00 50.41 88 ASN A O 1
ATOM 681 N N . GLN A 1 89 ? -33.524 35.386 28.159 1.00 51.44 89 GLN A N 1
ATOM 682 C CA . GLN A 1 89 ? -33.717 34.206 29.008 1.00 51.44 89 GLN A CA 1
ATOM 683 C C . GLN A 1 89 ? -32.941 32.980 28.500 1.00 51.44 89 GLN A C 1
ATOM 685 O O . GLN A 1 89 ? -33.126 32.480 27.395 1.00 51.44 89 GLN A O 1
ATOM 690 N N . ASN A 1 90 ? -32.057 32.526 29.382 1.00 53.41 90 ASN A N 1
ATOM 691 C CA . ASN A 1 90 ? -31.400 31.230 29.452 1.00 53.41 90 ASN A CA 1
ATOM 692 C C . ASN A 1 90 ? -32.399 30.060 29.317 1.00 53.41 90 ASN A C 1
ATOM 694 O O . ASN A 1 90 ? -33.385 30.037 30.051 1.00 53.41 90 ASN A O 1
ATOM 698 N N . ASN A 1 91 ? -32.108 29.073 28.461 1.00 56.91 91 ASN A N 1
ATOM 699 C CA . ASN A 1 91 ? -32.387 27.669 28.773 1.00 56.91 91 ASN A CA 1
ATOM 700 C C . ASN A 1 91 ? -31.632 26.702 27.848 1.00 56.91 91 ASN A C 1
ATOM 702 O O . ASN A 1 91 ? -31.801 26.702 26.630 1.00 56.91 91 ASN A O 1
ATOM 706 N N . ASN A 1 92 ? -30.835 25.840 28.483 1.00 53.25 92 ASN A N 1
ATOM 707 C CA . ASN A 1 92 ? -30.366 24.562 27.960 1.00 53.25 92 ASN A CA 1
ATOM 708 C C . ASN A 1 92 ? -31.505 23.789 27.280 1.00 53.25 92 ASN A C 1
ATOM 710 O O . ASN A 1 92 ? -32.549 23.591 27.897 1.00 53.25 92 ASN A O 1
ATOM 714 N N . ASN A 1 93 ? -31.256 23.242 26.089 1.00 59.88 93 ASN A N 1
ATOM 715 C CA . ASN A 1 93 ? -31.727 21.897 25.773 1.00 59.88 93 ASN A CA 1
ATOM 716 C C . ASN A 1 93 ? -30.924 21.262 24.635 1.00 59.88 93 ASN A C 1
ATOM 718 O O . ASN A 1 93 ? -30.886 21.735 23.503 1.00 59.88 93 ASN A O 1
ATOM 722 N N . ASN A 1 94 ? -30.298 20.151 25.002 1.00 55.69 94 ASN A N 1
ATOM 723 C CA . ASN A 1 94 ? -29.724 19.139 24.141 1.00 55.69 94 ASN A CA 1
ATOM 724 C C . ASN A 1 94 ? -30.839 18.548 23.261 1.00 55.69 94 ASN A C 1
ATOM 726 O O . ASN A 1 94 ? -31.821 18.036 23.799 1.00 55.69 94 ASN A O 1
ATOM 730 N N . ASN A 1 95 ? -30.705 18.599 21.936 1.00 57.81 95 ASN A N 1
ATOM 731 C CA . ASN A 1 95 ? -31.477 17.714 21.073 1.00 57.81 95 ASN A CA 1
ATOM 732 C C . ASN A 1 95 ? -30.681 17.344 19.820 1.00 57.81 95 ASN A C 1
ATOM 734 O O . ASN A 1 95 ? -30.433 18.173 18.945 1.00 57.81 95 ASN A O 1
ATOM 738 N N . ASN A 1 96 ? -30.306 16.067 19.772 1.00 56.66 96 ASN A N 1
ATOM 739 C CA . ASN A 1 96 ? -29.949 15.344 18.564 1.00 56.66 96 ASN A CA 1
ATOM 740 C C . ASN A 1 96 ? -30.948 15.672 17.450 1.00 56.66 96 ASN A C 1
ATOM 742 O O . ASN A 1 96 ? -32.139 15.397 17.583 1.00 56.66 96 ASN A O 1
ATOM 746 N N . ASN A 1 97 ? -30.456 16.170 16.322 1.00 55.56 97 ASN A N 1
ATOM 747 C CA . ASN A 1 97 ? -31.188 16.049 15.074 1.00 55.56 97 ASN A CA 1
ATOM 748 C C . ASN A 1 97 ? -30.217 15.654 13.965 1.00 55.56 97 ASN A C 1
ATOM 750 O O . ASN A 1 97 ? -29.346 16.427 13.568 1.00 55.56 97 ASN A O 1
ATOM 754 N N . GLY A 1 98 ? -30.358 14.406 13.521 1.00 48.94 98 GLY A N 1
ATOM 755 C CA . GLY A 1 98 ? -29.613 13.841 12.414 1.00 48.94 98 GLY A CA 1
ATOM 756 C C . GLY A 1 98 ? -29.944 14.571 11.119 1.00 48.94 98 GLY A C 1
ATOM 757 O O . GLY A 1 98 ? -31.054 14.473 10.604 1.00 48.94 98 GLY A O 1
ATOM 758 N N . GLY A 1 99 ? -28.948 15.262 10.579 1.00 38.25 99 GLY A N 1
ATOM 759 C CA . GLY A 1 99 ? -28.890 15.652 9.178 1.00 38.25 99 GLY A CA 1
ATOM 760 C C . GLY A 1 99 ? -27.862 14.772 8.486 1.00 38.25 99 GLY A C 1
ATOM 761 O O . GLY A 1 99 ? -26.670 15.055 8.539 1.00 38.25 99 GLY A O 1
ATOM 762 N N . ALA A 1 100 ? -28.313 13.681 7.871 1.00 50.06 100 ALA A N 1
ATOM 763 C CA . ALA A 1 100 ? -27.486 12.867 6.995 1.00 50.06 100 ALA A CA 1
ATOM 764 C C . ALA A 1 100 ? -27.180 13.653 5.710 1.00 50.06 100 ALA A C 1
ATOM 766 O O . ALA A 1 100 ? -27.926 13.590 4.735 1.00 50.06 100 ALA A O 1
ATOM 767 N N . THR A 1 101 ? -26.077 14.396 5.703 1.00 40.03 101 THR A N 1
ATOM 768 C CA . THR A 1 101 ? -25.381 14.775 4.471 1.00 40.03 101 THR A CA 1
ATOM 769 C C . THR A 1 101 ? -24.380 13.677 4.145 1.00 40.03 101 THR A C 1
ATOM 771 O O . THR A 1 101 ? -23.344 13.542 4.792 1.00 40.03 101 THR A O 1
ATOM 774 N N . ALA A 1 102 ? -24.734 12.850 3.165 1.00 53.53 102 ALA A N 1
ATOM 775 C CA . ALA A 1 102 ? -23.815 11.928 2.524 1.00 53.53 102 ALA A CA 1
ATOM 776 C C . ALA A 1 102 ? -22.770 12.718 1.720 1.00 53.53 102 ALA A C 1
ATOM 778 O O . ALA A 1 102 ? -23.137 13.568 0.909 1.00 53.53 102 ALA A O 1
ATOM 779 N N . GLY A 1 103 ? -21.494 12.394 1.931 1.00 51.62 103 GLY A N 1
ATOM 780 C CA . GLY A 1 103 ? -20.359 12.921 1.175 1.00 51.62 103 GLY A CA 1
ATOM 781 C C . GLY A 1 103 ? -19.294 13.503 2.097 1.00 51.62 103 GLY A C 1
ATOM 782 O O . GLY A 1 103 ? -19.481 14.583 2.637 1.00 51.62 103 GLY A O 1
ATOM 783 N N . ASP A 1 104 ? -18.191 12.769 2.244 1.00 48.53 104 ASP A N 1
ATOM 784 C CA . ASP A 1 104 ? -16.927 13.188 2.867 1.00 48.53 104 ASP A CA 1
ATOM 785 C C . ASP A 1 104 ? -16.861 13.195 4.405 1.00 48.53 104 ASP A C 1
ATOM 787 O O . ASP A 1 104 ? -16.638 14.213 5.052 1.00 48.53 104 ASP A O 1
ATOM 791 N N . ALA A 1 105 ? -16.936 12.003 5.007 1.00 48.78 105 ALA A N 1
ATOM 792 C CA . ALA A 1 105 ? -16.434 11.780 6.364 1.00 48.78 105 ALA A CA 1
ATOM 793 C C . ALA A 1 105 ? -15.747 10.412 6.491 1.00 48.78 105 ALA A C 1
ATOM 795 O O . ALA A 1 105 ? -16.349 9.415 6.881 1.00 48.78 105 ALA A O 1
ATOM 796 N N . ALA A 1 106 ? -14.451 10.377 6.183 1.00 50.22 106 ALA A N 1
ATOM 797 C CA . ALA A 1 106 ? -13.534 9.400 6.768 1.00 50.22 106 ALA A CA 1
ATOM 798 C C . ALA A 1 106 ? -12.160 10.031 7.057 1.00 50.22 106 ALA A C 1
ATOM 800 O O . ALA A 1 106 ? -11.122 9.412 6.864 1.00 50.22 106 ALA A O 1
ATOM 801 N N . ALA A 1 107 ? -12.160 11.262 7.571 1.00 55.22 107 ALA A N 1
ATOM 802 C CA . ALA A 1 107 ? -11.219 11.640 8.621 1.00 55.22 107 ALA A CA 1
ATOM 803 C C . ALA A 1 107 ? -11.930 11.377 9.959 1.00 55.22 107 ALA A C 1
ATOM 805 O O . ALA A 1 107 ? -12.249 12.293 10.706 1.00 55.22 107 ALA A O 1
ATOM 806 N N . GLY A 1 108 ? -12.320 10.117 10.177 1.00 46.69 108 GLY A N 1
ATOM 807 C CA . GLY A 1 108 ? -12.834 9.687 11.469 1.00 46.69 108 GLY A CA 1
ATOM 808 C C . GLY A 1 108 ? -11.651 9.628 12.412 1.00 46.69 108 GLY A C 1
ATOM 809 O O . GLY A 1 108 ? -10.651 8.996 12.068 1.00 46.69 108 GLY A O 1
ATOM 810 N N . ASP A 1 109 ? -11.765 10.335 13.532 1.00 42.97 109 ASP A N 1
ATOM 811 C CA . ASP A 1 109 ? -10.826 10.348 14.641 1.00 42.97 109 ASP A CA 1
ATOM 812 C C . ASP A 1 109 ? -10.067 9.026 14.748 1.00 42.97 109 ASP A C 1
ATOM 814 O O . ASP A 1 109 ? -10.672 7.947 14.763 1.00 42.97 109 ASP A O 1
ATOM 818 N N . ALA A 1 110 ? -8.738 9.104 14.830 1.00 54.38 110 ALA A N 1
ATOM 819 C CA . ALA A 1 110 ? -7.942 7.999 15.329 1.00 54.38 110 ALA A CA 1
ATOM 820 C C . ALA A 1 110 ? -8.419 7.731 16.762 1.00 54.38 110 ALA A C 1
ATOM 8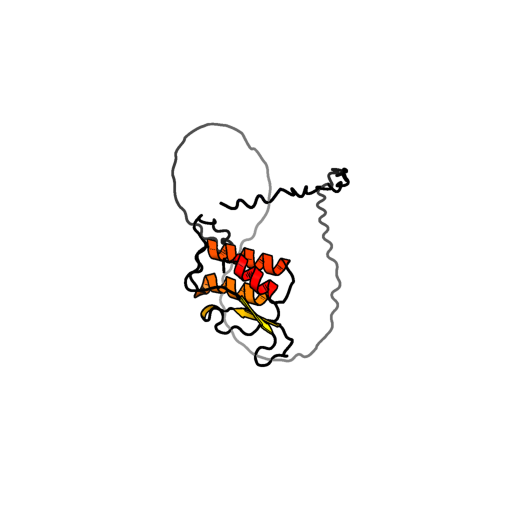22 O O . ALA A 1 110 ? -7.882 8.275 17.724 1.00 54.38 110 ALA A O 1
ATOM 823 N N . ALA A 1 111 ? -9.483 6.937 16.906 1.00 48.75 111 ALA A N 1
ATOM 824 C CA . ALA A 1 111 ? -9.839 6.313 18.159 1.00 48.75 111 ALA A CA 1
ATOM 825 C C . ALA A 1 111 ? -8.541 5.663 18.623 1.00 48.75 111 ALA A C 1
ATOM 827 O O . ALA A 1 111 ? -7.999 4.835 17.893 1.00 48.75 111 ALA A O 1
ATOM 828 N N . GLY A 1 112 ? -7.996 6.127 19.750 1.00 56.22 112 GLY A N 1
ATOM 829 C CA . GLY A 1 112 ? -6.626 5.863 20.208 1.00 56.22 112 GLY A CA 1
ATOM 830 C C . GLY A 1 112 ? -6.307 4.404 20.556 1.00 56.22 112 GLY A C 1
ATOM 831 O O . GLY A 1 112 ? -5.493 4.156 21.438 1.00 56.22 112 GLY A O 1
ATOM 832 N N . GLY A 1 113 ? -6.965 3.438 19.915 1.00 75.88 113 GLY A N 1
ATOM 833 C CA . GLY A 1 113 ? -6.604 2.032 19.901 1.00 75.88 113 GLY A CA 1
ATOM 834 C C . GLY A 1 113 ? -5.587 1.710 18.804 1.00 75.88 113 GLY A C 1
ATOM 835 O O . GLY A 1 113 ? -5.419 2.444 17.830 1.00 75.88 113 GLY A O 1
ATOM 836 N N . ALA A 1 114 ? -4.904 0.580 18.978 1.00 92.19 114 ALA A N 1
ATOM 837 C CA . ALA A 1 114 ? -3.959 0.056 18.001 1.00 92.19 114 ALA A CA 1
ATOM 838 C C . ALA A 1 114 ? -4.644 -0.279 16.662 1.00 92.19 114 ALA A C 1
ATOM 840 O O . ALA A 1 114 ? -5.850 -0.550 16.603 1.00 92.19 114 ALA A O 1
ATOM 841 N N . ALA A 1 115 ? -3.862 -0.279 15.581 1.00 97.06 115 ALA A N 1
ATOM 842 C CA . ALA A 1 115 ? -4.324 -0.756 14.286 1.00 97.06 115 ALA A CA 1
ATOM 843 C C . ALA A 1 115 ? -4.750 -2.228 14.378 1.00 97.06 115 ALA A C 1
ATOM 845 O O . ALA A 1 115 ? -3.981 -3.081 14.814 1.00 97.06 115 ALA A O 1
ATOM 846 N N . ASP A 1 116 ? -5.978 -2.505 13.945 1.00 97.69 116 ASP A N 1
ATOM 847 C CA . ASP A 1 116 ? -6.512 -3.851 13.769 1.00 97.69 116 ASP A CA 1
ATOM 848 C C . ASP A 1 116 ? -6.918 -4.015 12.303 1.00 97.69 116 ASP A C 1
ATOM 850 O O . ASP A 1 116 ? -7.868 -3.385 11.823 1.00 97.69 116 ASP A O 1
ATOM 854 N N . PHE A 1 117 ? -6.166 -4.841 11.576 1.00 97.94 117 PHE A N 1
ATOM 855 C CA . PHE A 1 117 ? -6.382 -5.107 10.153 1.00 97.94 117 PHE A CA 1
ATOM 856 C C . PHE A 1 117 ? -7.510 -6.124 9.897 1.00 97.94 117 PHE A C 1
ATOM 858 O O . PHE A 1 117 ? -7.804 -6.452 8.743 1.00 97.94 117 PHE A O 1
ATOM 865 N N . GLY A 1 118 ? -8.182 -6.579 10.957 1.00 97.12 118 GLY A N 1
ATOM 866 C CA . GLY A 1 118 ? -9.276 -7.529 10.910 1.00 97.12 118 GLY A CA 1
ATOM 867 C C . GLY A 1 118 ? -8.799 -8.913 10.482 1.00 97.12 118 GLY A C 1
ATOM 868 O O . GLY A 1 118 ? -7.804 -9.440 10.968 1.00 97.12 118 GLY A O 1
ATOM 869 N N . SER A 1 119 ? -9.524 -9.519 9.545 1.00 98.12 119 SER A N 1
ATOM 870 C CA . SER A 1 119 ? -9.248 -10.881 9.062 1.00 98.12 119 SER A CA 1
ATOM 871 C C . SER A 1 119 ? -8.100 -10.995 8.051 1.00 98.12 119 SER A C 1
ATOM 873 O O . SER A 1 119 ? -7.838 -12.100 7.583 1.00 98.12 119 SER A O 1
ATOM 875 N N . CYS A 1 120 ? -7.451 -9.889 7.681 1.00 98.31 120 CYS A N 1
ATOM 876 C CA . CYS A 1 120 ? -6.430 -9.872 6.634 1.00 98.31 120 CYS A CA 1
ATOM 877 C C . CYS A 1 120 ? -5.029 -9.608 7.188 1.00 98.31 120 CYS A C 1
ATOM 879 O O . CYS A 1 120 ? -4.864 -8.885 8.168 1.00 98.31 120 CYS A O 1
ATOM 881 N N . THR A 1 121 ? -4.017 -10.100 6.474 1.00 98.31 121 THR A N 1
ATOM 882 C CA . THR A 1 121 ? -2.607 -9.706 6.637 1.00 98.31 121 THR A CA 1
ATOM 883 C C . THR A 1 121 ? -2.196 -8.808 5.465 1.00 98.31 121 THR A C 1
ATOM 885 O O . THR A 1 121 ? -1.770 -9.312 4.432 1.00 98.31 121 THR A O 1
ATOM 888 N N . PRO A 1 122 ? -2.354 -7.478 5.546 1.00 97.88 122 PRO A N 1
ATOM 889 C CA . PRO A 1 122 ? -2.268 -6.584 4.386 1.00 97.88 122 PRO A CA 1
ATOM 890 C C . PRO A 1 122 ? -0.830 -6.306 3.917 1.00 97.88 122 PRO A C 1
ATOM 892 O O . PRO A 1 122 ? -0.453 -5.154 3.745 1.00 97.88 122 PRO A O 1
ATOM 895 N N . THR A 1 123 ? -0.014 -7.336 3.701 1.00 98.50 123 THR A N 1
ATOM 896 C CA . THR A 1 123 ? 1.360 -7.182 3.216 1.00 98.50 123 THR A CA 1
ATOM 897 C C . THR A 1 123 ? 1.451 -7.294 1.694 1.00 98.50 123 THR A C 1
ATOM 899 O O . THR A 1 123 ? 0.564 -7.805 1.002 1.00 98.50 123 THR A O 1
ATOM 902 N N . MET A 1 124 ? 2.537 -6.747 1.162 1.00 98.50 124 MET A N 1
ATOM 903 C CA . MET A 1 124 ? 2.891 -6.716 -0.248 1.00 98.50 124 MET A CA 1
ATOM 904 C C . MET A 1 124 ? 4.168 -7.524 -0.471 1.00 98.50 124 MET A C 1
ATOM 906 O O . MET A 1 124 ? 5.120 -7.430 0.303 1.00 98.50 124 MET A O 1
ATOM 910 N N . ASP A 1 125 ? 4.199 -8.280 -1.559 1.00 98.38 125 ASP A N 1
ATOM 911 C CA . ASP A 1 125 ? 5.362 -9.027 -2.024 1.00 98.38 125 ASP A CA 1
ATOM 912 C C . ASP A 1 125 ? 5.878 -8.450 -3.342 1.00 98.38 125 ASP A C 1
ATOM 914 O O . ASP A 1 125 ? 5.097 -7.973 -4.171 1.00 98.38 125 ASP A O 1
ATOM 918 N N . PHE A 1 126 ? 7.193 -8.524 -3.539 1.00 98.69 126 PHE A N 1
ATOM 919 C CA . PHE A 1 126 ? 7.863 -8.167 -4.781 1.00 98.69 126 PHE A CA 1
ATOM 920 C C . PHE A 1 126 ? 8.641 -9.365 -5.315 1.00 98.69 126 PHE A C 1
ATOM 922 O O . PHE A 1 126 ? 9.518 -9.899 -4.639 1.00 98.69 126 PHE A O 1
ATOM 929 N N . GLN A 1 127 ? 8.375 -9.738 -6.565 1.00 98.44 127 GLN A N 1
ATOM 930 C CA . GLN A 1 127 ? 9.092 -10.819 -7.236 1.00 98.44 127 GLN A CA 1
ATOM 931 C C . GLN A 1 127 ? 9.464 -10.432 -8.661 1.00 98.44 127 GLN A C 1
ATOM 933 O O . GLN A 1 127 ? 8.665 -9.837 -9.394 1.00 98.44 127 GLN A O 1
ATOM 938 N N . LEU A 1 128 ? 10.676 -10.821 -9.052 1.00 98.38 128 LEU A N 1
ATOM 939 C CA . LEU A 1 128 ? 11.120 -10.827 -10.439 1.00 98.38 128 LEU A CA 1
ATOM 940 C C . LEU A 1 128 ? 10.610 -12.095 -11.132 1.00 98.38 128 LEU A C 1
ATOM 942 O O . LEU A 1 128 ? 10.631 -13.171 -10.538 1.00 98.38 128 LEU A O 1
ATOM 946 N N . GLY A 1 129 ? 10.197 -11.985 -12.394 1.00 97.19 129 GLY A N 1
ATOM 947 C CA . GLY A 1 129 ? 9.971 -13.163 -13.235 1.00 97.19 129 GLY A CA 1
ATOM 948 C C . GLY A 1 129 ? 8.802 -14.050 -12.816 1.00 97.19 129 GLY A C 1
ATOM 949 O O . GLY A 1 129 ? 8.883 -15.269 -12.970 1.00 97.19 129 GLY A O 1
ATOM 950 N N . ARG A 1 130 ? 7.707 -13.463 -12.312 1.00 96.25 130 ARG A N 1
ATOM 951 C CA . ARG A 1 130 ? 6.448 -14.203 -12.125 1.00 96.25 130 ARG A CA 1
ATOM 952 C C . ARG A 1 130 ? 5.986 -14.843 -13.440 1.00 96.25 130 ARG A C 1
ATOM 954 O O . ARG A 1 130 ? 6.360 -14.414 -14.534 1.00 96.25 130 ARG A O 1
ATOM 961 N N . ALA A 1 131 ? 5.182 -15.900 -13.328 1.00 95.06 131 ALA A N 1
ATOM 962 C CA . ALA A 1 131 ? 4.729 -16.684 -14.473 1.00 95.06 131 ALA A CA 1
ATOM 963 C C . ALA A 1 131 ? 4.121 -15.793 -15.574 1.00 95.06 131 ALA A C 1
ATOM 965 O O . ALA A 1 131 ? 3.259 -14.959 -15.314 1.00 95.06 131 ALA A O 1
ATOM 966 N N . GLY A 1 132 ? 4.583 -15.974 -16.814 1.00 94.31 132 GLY A N 1
ATOM 967 C CA . GLY A 1 132 ? 4.152 -15.160 -17.955 1.00 94.31 132 GLY A CA 1
ATOM 968 C C . GLY A 1 132 ? 4.872 -13.813 -18.109 1.00 94.31 132 GLY A C 1
ATOM 969 O O . GLY A 1 132 ? 4.516 -13.054 -19.008 1.00 94.31 132 GLY A O 1
ATOM 970 N N . ARG A 1 133 ? 5.889 -13.512 -17.288 1.00 96.31 133 ARG A N 1
ATOM 971 C CA . ARG A 1 133 ? 6.700 -12.283 -17.366 1.00 96.31 133 ARG A CA 1
ATOM 972 C C . ARG A 1 133 ? 8.183 -12.561 -17.579 1.00 96.31 133 ARG A C 1
ATOM 974 O O . ARG A 1 133 ? 8.653 -13.691 -17.450 1.00 96.31 133 ARG A O 1
ATOM 981 N N . LYS A 1 134 ? 8.938 -11.525 -17.960 1.00 97.88 134 LYS A N 1
ATOM 982 C CA . LYS A 1 134 ? 10.393 -11.645 -18.171 1.00 97.88 134 LYS A CA 1
ATOM 983 C C . LYS A 1 134 ? 11.094 -11.894 -16.833 1.00 97.88 134 LYS A C 1
ATOM 985 O O . LYS A 1 134 ? 10.712 -11.311 -15.827 1.00 97.88 134 LYS A O 1
ATOM 990 N N . ALA A 1 135 ? 12.189 -12.657 -16.834 1.00 97.81 135 ALA A N 1
ATOM 991 C CA . ALA A 1 135 ? 12.951 -12.974 -15.618 1.00 97.81 135 ALA A CA 1
ATOM 992 C C . ALA A 1 135 ? 13.453 -11.737 -14.844 1.00 97.81 135 ALA A C 1
ATOM 994 O O . ALA A 1 135 ? 13.663 -11.809 -13.642 1.00 97.81 135 ALA A O 1
ATOM 995 N N . THR A 1 136 ? 13.636 -10.603 -15.522 1.00 97.38 136 THR A N 1
ATOM 996 C CA . THR A 1 136 ? 14.081 -9.333 -14.927 1.00 97.38 136 THR A CA 1
ATOM 997 C C . THR A 1 136 ? 12.933 -8.360 -14.647 1.00 97.38 136 THR A C 1
ATOM 999 O O . THR A 1 136 ? 13.177 -7.224 -14.254 1.00 97.38 136 THR A O 1
ATOM 1002 N N . GLU A 1 137 ? 11.685 -8.751 -14.906 1.00 97.94 137 GLU A N 1
ATOM 1003 C CA . GLU A 1 137 ? 10.518 -7.894 -14.716 1.00 97.94 137 GLU A CA 1
ATOM 1004 C C . GLU A 1 137 ? 9.971 -8.054 -13.299 1.00 97.94 137 GLU A C 1
ATOM 1006 O O . GLU A 1 137 ? 9.484 -9.119 -12.916 1.00 97.94 137 GLU A O 1
ATOM 1011 N N . GLY A 1 138 ? 10.093 -6.978 -12.522 1.00 98.12 138 GLY A N 1
ATOM 1012 C CA . GLY A 1 138 ? 9.644 -6.896 -11.139 1.00 98.12 138 GLY A CA 1
ATOM 1013 C C . GLY A 1 138 ? 8.165 -6.591 -11.018 1.00 98.12 138 GLY A C 1
ATOM 1014 O O . GLY A 1 138 ? 7.629 -5.734 -11.721 1.00 98.12 138 GLY A O 1
ATOM 1015 N N . THR A 1 139 ? 7.504 -7.294 -10.108 1.00 98.50 139 THR A N 1
ATOM 1016 C CA . THR A 1 139 ? 6.056 -7.230 -9.942 1.00 98.50 139 THR A CA 1
ATOM 1017 C C . THR A 1 139 ? 5.657 -7.265 -8.485 1.00 98.50 139 THR A C 1
ATOM 1019 O O . THR A 1 139 ? 6.295 -7.934 -7.674 1.00 98.50 139 THR A O 1
ATOM 1022 N N . PHE A 1 140 ? 4.562 -6.582 -8.187 1.00 98.75 140 PHE A N 1
ATOM 1023 C CA . PHE A 1 140 ? 3.969 -6.489 -6.869 1.00 98.75 140 PHE A CA 1
ATOM 1024 C C . PHE A 1 140 ? 2.658 -7.270 -6.819 1.00 98.75 140 PHE A C 1
ATOM 1026 O O . PHE A 1 140 ? 1.856 -7.195 -7.757 1.00 98.75 140 PHE A O 1
ATOM 1033 N N . LEU A 1 141 ? 2.426 -7.963 -5.706 1.00 98.31 141 LEU A N 1
ATOM 1034 C CA . LEU A 1 141 ? 1.142 -8.579 -5.373 1.00 98.31 141 LEU A CA 1
ATOM 1035 C C . LEU A 1 141 ? 0.865 -8.492 -3.867 1.00 98.31 141 LEU A C 1
ATOM 1037 O O . LEU A 1 141 ? 1.811 -8.502 -3.079 1.00 98.31 141 LEU A O 1
ATOM 1041 N N . PRO A 1 142 ? -0.412 -8.443 -3.446 1.00 98.44 142 PRO A N 1
ATOM 1042 C CA . PRO A 1 142 ? -0.769 -8.730 -2.065 1.00 98.44 142 PRO A CA 1
ATOM 1043 C C . PRO A 1 142 ? -0.395 -10.174 -1.719 1.00 98.44 142 PRO A C 1
ATOM 1045 O O . PRO A 1 142 ? -0.549 -11.074 -2.544 1.00 98.44 142 PRO A O 1
ATOM 1048 N N . THR A 1 143 ? 0.062 -10.397 -0.496 1.00 98.19 143 THR A N 1
ATOM 1049 C CA . THR A 1 143 ? 0.372 -11.740 0.027 1.00 98.19 143 THR A CA 1
ATOM 1050 C C . THR A 1 143 ? -0.864 -12.440 0.589 1.00 98.19 143 THR A C 1
ATOM 1052 O O . THR A 1 143 ? -0.976 -13.662 0.515 1.00 98.19 143 THR A O 1
ATOM 1055 N N . ASP A 1 144 ? -1.801 -11.674 1.148 1.00 98.31 144 ASP A N 1
ATOM 1056 C CA . ASP A 1 144 ? -3.040 -12.196 1.705 1.00 98.31 144 ASP A CA 1
ATOM 1057 C C . ASP A 1 144 ? -3.984 -12.659 0.596 1.00 98.31 144 ASP A C 1
ATOM 1059 O O . ASP A 1 144 ? -4.341 -11.898 -0.305 1.00 98.31 144 ASP A O 1
ATOM 1063 N N . ALA A 1 145 ? -4.412 -13.920 0.678 1.00 97.69 145 ALA A N 1
ATOM 1064 C CA . ALA A 1 145 ? -5.223 -14.558 -0.353 1.00 97.69 145 ALA A CA 1
ATOM 1065 C C . ALA A 1 145 ? -6.585 -13.873 -0.560 1.00 97.69 145 ALA A C 1
ATOM 1067 O O . ALA A 1 145 ? -7.071 -13.802 -1.691 1.00 97.69 145 ALA A O 1
ATOM 1068 N N . LYS A 1 146 ? -7.193 -13.338 0.506 1.00 96.88 146 LYS A N 1
ATOM 1069 C CA . LYS A 1 146 ? -8.474 -12.626 0.433 1.00 96.88 146 LYS A CA 1
ATOM 1070 C C . LYS A 1 146 ? -8.292 -11.296 -0.289 1.00 96.88 146 LYS A C 1
ATOM 1072 O O . LYS A 1 146 ? -9.073 -10.955 -1.176 1.00 96.88 146 LYS A O 1
ATOM 1077 N N . VAL A 1 147 ? -7.223 -10.570 0.036 1.00 98.06 147 VAL A N 1
ATOM 1078 C CA . VAL A 1 147 ? -6.880 -9.301 -0.620 1.00 98.06 147 VAL A CA 1
ATOM 1079 C C . VAL A 1 147 ? -6.487 -9.518 -2.088 1.00 98.06 147 VAL A C 1
ATOM 1081 O O . VAL A 1 147 ? -6.900 -8.744 -2.962 1.00 98.06 147 VAL A O 1
ATOM 1084 N N . ALA A 1 148 ? -5.739 -10.588 -2.370 1.00 97.12 148 ALA A N 1
ATOM 1085 C CA . ALA A 1 148 ? -5.239 -10.953 -3.693 1.00 97.12 148 ALA A CA 1
ATOM 1086 C C . ALA A 1 148 ? -6.314 -11.511 -4.640 1.00 97.12 148 ALA A C 1
ATOM 1088 O O . ALA A 1 148 ? -6.067 -11.619 -5.841 1.00 97.12 148 ALA A O 1
ATOM 1089 N N . GLN A 1 149 ? -7.513 -11.853 -4.156 1.00 95.88 149 GLN A N 1
ATOM 1090 C CA . GLN A 1 149 ? -8.544 -12.476 -4.986 1.00 95.88 149 GLN A CA 1
ATOM 1091 C C . GLN A 1 149 ? -8.907 -11.615 -6.212 1.00 95.88 149 GLN A C 1
ATOM 1093 O O . GLN A 1 149 ? -9.426 -10.504 -6.094 1.00 95.88 149 GLN A O 1
ATOM 1098 N N . GLY A 1 150 ? -8.659 -12.147 -7.412 1.00 92.94 150 GLY A N 1
ATOM 1099 C CA . GLY A 1 150 ? -8.902 -11.448 -8.679 1.00 92.94 150 GLY A CA 1
ATOM 1100 C C . GLY A 1 150 ? -7.877 -10.356 -9.014 1.00 92.94 150 GLY A C 1
ATOM 1101 O O . GLY A 1 150 ? -8.022 -9.690 -10.037 1.00 92.94 150 GLY A O 1
ATOM 1102 N N . GLN A 1 151 ? -6.840 -10.174 -8.193 1.00 93.81 151 GLN A N 1
ATOM 1103 C CA . GLN A 1 151 ? -5.742 -9.257 -8.471 1.00 93.81 151 GLN A CA 1
ATOM 1104 C C . GLN A 1 151 ? -4.723 -9.923 -9.400 1.00 93.81 151 GLN A C 1
ATOM 1106 O O . GLN A 1 151 ? -4.328 -11.067 -9.195 1.00 93.81 151 GLN A O 1
ATOM 1111 N N . GLN A 1 152 ? -4.289 -9.183 -10.415 1.00 95.06 152 GLN A N 1
ATOM 1112 C CA . GLN A 1 152 ? -3.174 -9.571 -11.278 1.00 95.06 152 GLN A CA 1
ATOM 1113 C C . GLN A 1 152 ? -1.892 -8.865 -10.833 1.00 95.06 152 GLN A C 1
ATOM 1115 O O . GLN A 1 152 ? -1.945 -7.815 -10.184 1.00 95.06 152 GLN A O 1
ATOM 1120 N N . ASP A 1 153 ? -0.749 -9.416 -11.230 1.00 95.31 153 ASP A N 1
ATOM 1121 C CA . ASP A 1 153 ? 0.568 -8.824 -11.004 1.00 95.31 153 ASP A CA 1
ATOM 1122 C C . ASP A 1 153 ? 0.605 -7.353 -11.448 1.00 95.31 153 ASP A C 1
ATOM 1124 O O . ASP A 1 153 ? 0.285 -7.026 -12.598 1.00 95.31 153 ASP A O 1
ATOM 1128 N N . ALA A 1 154 ? 1.079 -6.452 -10.593 1.00 97.38 154 ALA A N 1
ATOM 1129 C CA . ALA A 1 154 ? 1.235 -5.046 -10.959 1.00 97.38 154 ALA A CA 1
ATOM 1130 C C . ALA A 1 154 ? 2.704 -4.654 -11.095 1.00 97.38 154 ALA A C 1
ATOM 1132 O O . ALA A 1 154 ? 3.541 -5.026 -10.281 1.00 97.38 154 ALA A O 1
ATOM 1133 N N . LEU A 1 155 ? 3.011 -3.836 -12.099 1.00 97.62 155 LEU A N 1
ATOM 1134 C CA . LEU A 1 155 ? 4.337 -3.221 -12.259 1.00 97.62 155 LEU A CA 1
ATOM 1135 C C . LEU A 1 155 ? 4.500 -1.940 -11.425 1.00 97.62 155 LEU A C 1
ATOM 1137 O O . LEU A 1 155 ? 5.608 -1.440 -11.249 1.00 97.62 155 LEU A O 1
ATOM 1141 N N . ASN A 1 156 ? 3.391 -1.361 -10.953 1.00 97.81 156 ASN A N 1
ATOM 1142 C CA . ASN A 1 156 ? 3.389 -0.131 -10.171 1.00 97.81 156 ASN A CA 1
ATOM 1143 C C . ASN A 1 156 ? 2.936 -0.434 -8.734 1.00 97.81 156 ASN A C 1
ATOM 1145 O O . ASN A 1 156 ? 1.786 -0.848 -8.555 1.00 97.81 156 ASN A O 1
ATOM 1149 N N . PRO A 1 157 ? 3.782 -0.186 -7.719 1.00 98.31 157 PRO A N 1
ATOM 1150 C CA . PRO A 1 157 ? 3.447 -0.477 -6.328 1.00 98.31 157 PRO A CA 1
ATOM 1151 C C . PRO A 1 157 ? 2.230 0.321 -5.8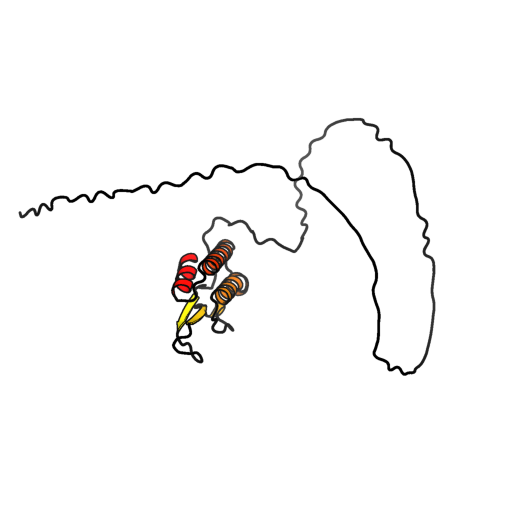42 1.00 98.31 157 PRO A C 1
ATOM 1153 O O . PRO A 1 157 ? 1.429 -0.210 -5.081 1.00 98.31 157 PRO A O 1
ATOM 1156 N N . ASN A 1 158 ? 1.995 1.534 -6.360 1.00 98.25 158 ASN A N 1
ATOM 1157 C CA . ASN A 1 158 ? 0.827 2.343 -5.987 1.00 98.25 158 ASN A CA 1
ATOM 1158 C C . ASN A 1 158 ? -0.517 1.686 -6.356 1.00 98.25 158 ASN A C 1
ATOM 1160 O O . ASN A 1 158 ? -1.531 1.948 -5.716 1.00 98.25 158 ASN A O 1
ATOM 1164 N N . ILE A 1 159 ? -0.545 0.826 -7.382 1.00 97.81 159 ILE A N 1
ATOM 1165 C CA . ILE A 1 159 ? -1.759 0.080 -7.750 1.00 97.81 159 ILE A CA 1
ATOM 1166 C C . ILE A 1 159 ? -2.055 -0.986 -6.689 1.00 97.81 159 ILE A C 1
ATOM 1168 O O . ILE A 1 159 ? -3.205 -1.155 -6.286 1.00 97.81 159 ILE A O 1
ATOM 1172 N N . ILE A 1 160 ? -1.019 -1.676 -6.205 1.00 98.31 160 ILE A N 1
ATOM 1173 C CA . ILE A 1 160 ? -1.169 -2.737 -5.204 1.00 98.31 160 ILE A CA 1
ATOM 1174 C C . ILE A 1 160 ? -1.464 -2.168 -3.827 1.00 98.31 160 ILE A C 1
ATOM 1176 O O . ILE A 1 160 ? -2.339 -2.694 -3.149 1.00 98.31 160 ILE A O 1
ATOM 1180 N N . THR A 1 161 ? -0.824 -1.073 -3.423 1.00 98.56 161 THR A N 1
ATOM 1181 C CA . THR A 1 161 ? -1.136 -0.441 -2.135 1.00 98.56 161 THR A CA 1
ATOM 1182 C C . THR A 1 161 ? -2.565 0.101 -2.100 1.00 98.56 161 THR A C 1
ATOM 1184 O O . THR A 1 161 ? -3.247 -0.089 -1.096 1.00 98.56 161 THR A O 1
ATOM 1187 N N . ASN A 1 162 ? -3.074 0.677 -3.201 1.00 98.31 162 ASN A N 1
ATOM 1188 C CA . ASN A 1 162 ? -4.499 1.017 -3.326 1.00 98.31 162 ASN A CA 1
ATOM 1189 C C . ASN A 1 162 ? -5.380 -0.220 -3.123 1.00 98.31 162 ASN A C 1
ATOM 1191 O O . ASN A 1 162 ? -6.237 -0.221 -2.245 1.00 98.31 162 ASN A O 1
ATOM 1195 N N . ARG A 1 163 ? -5.109 -1.304 -3.864 1.00 97.94 163 ARG A N 1
ATOM 1196 C CA . ARG A 1 163 ? -5.852 -2.562 -3.727 1.00 97.94 163 ARG A CA 1
ATOM 1197 C C . ARG A 1 163 ? -5.858 -3.065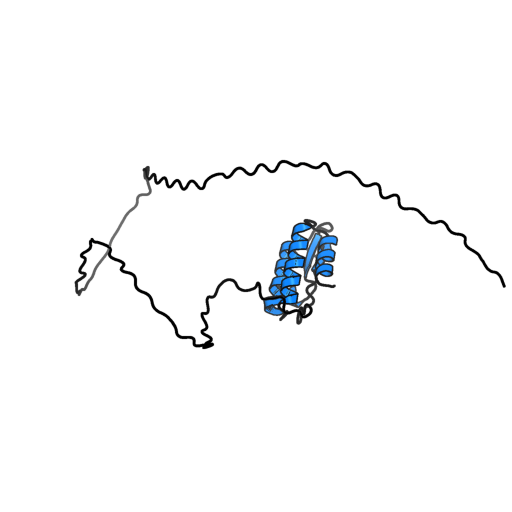 -2.283 1.00 97.94 163 ARG A C 1
ATOM 1199 O O . ARG A 1 163 ? -6.920 -3.417 -1.779 1.00 97.94 163 ARG A O 1
ATOM 1206 N N . ILE A 1 164 ? -4.700 -3.110 -1.628 1.00 98.56 164 ILE A N 1
ATOM 1207 C CA . ILE A 1 164 ? -4.566 -3.587 -0.248 1.00 98.56 164 ILE A CA 1
ATOM 1208 C C . ILE A 1 164 ? -5.412 -2.727 0.698 1.00 98.56 164 ILE A C 1
ATOM 1210 O O . ILE A 1 164 ? -6.248 -3.266 1.425 1.00 98.56 164 ILE A O 1
ATOM 1214 N N . CYS A 1 165 ? -5.256 -1.401 0.654 1.00 98.56 165 CYS A N 1
ATOM 1215 C CA . CYS A 1 165 ? -5.986 -0.505 1.550 1.00 98.56 165 CYS A CA 1
ATOM 1216 C C . CYS A 1 165 ? -7.501 -0.491 1.286 1.00 98.56 165 CYS A C 1
ATOM 1218 O O . CYS A 1 165 ? -8.280 -0.347 2.229 1.00 98.56 165 CYS A O 1
ATOM 1220 N N . ASP A 1 166 ? -7.941 -0.690 0.043 1.00 98.31 166 ASP A N 1
ATOM 1221 C CA . ASP A 1 166 ? -9.367 -0.783 -0.283 1.00 98.31 166 ASP A CA 1
ATOM 1222 C C . ASP A 1 166 ? -9.989 -2.050 0.320 1.00 98.31 166 ASP A C 1
ATOM 1224 O O . ASP A 1 166 ? -11.080 -2.015 0.899 1.00 98.31 166 ASP A O 1
ATOM 1228 N N . GLN A 1 167 ? -9.280 -3.181 0.254 1.00 98.44 167 GLN A N 1
ATOM 1229 C CA . GLN A 1 167 ? -9.765 -4.438 0.828 1.00 98.44 167 GLN A CA 1
ATOM 1230 C C . GLN A 1 167 ? -9.862 -4.392 2.357 1.00 98.44 167 GLN A C 1
ATOM 1232 O O . GLN A 1 167 ? -10.764 -5.024 2.916 1.00 98.44 167 GLN A O 1
ATOM 1237 N N . LEU A 1 168 ? -9.041 -3.574 3.031 1.00 98.31 168 LEU A N 1
ATOM 1238 C CA . LEU A 1 168 ? -9.181 -3.340 4.473 1.00 98.31 168 LEU A CA 1
ATOM 1239 C C . LEU A 1 168 ? -10.590 -2.864 4.855 1.00 98.31 168 LEU A C 1
ATOM 1241 O O . LEU A 1 168 ? -11.140 -3.290 5.873 1.00 98.31 168 LEU A O 1
ATOM 1245 N N . THR A 1 169 ? -11.196 -2.019 4.018 1.00 97.06 169 THR A N 1
ATOM 1246 C CA . THR A 1 169 ? -12.568 -1.533 4.215 1.00 97.06 169 THR A CA 1
ATOM 1247 C C . THR A 1 169 ? -13.612 -2.543 3.771 1.00 97.06 169 THR A C 1
ATOM 1249 O O . THR A 1 169 ? -14.602 -2.729 4.475 1.00 97.06 169 THR A O 1
ATOM 1252 N N . ASN A 1 170 ? -13.397 -3.187 2.627 1.00 97.31 170 ASN A N 1
ATOM 1253 C CA . ASN A 1 170 ? -14.465 -3.917 1.949 1.00 97.31 170 ASN A CA 1
ATOM 1254 C C . ASN A 1 170 ? -14.637 -5.353 2.441 1.00 97.31 170 ASN A C 1
ATOM 1256 O O . ASN A 1 170 ? -15.758 -5.853 2.484 1.00 97.31 170 ASN A O 1
ATOM 1260 N N . VAL A 1 171 ? -13.541 -6.031 2.788 1.00 97.62 171 VAL A N 1
ATOM 1261 C CA . VAL A 1 171 ? -13.587 -7.472 3.081 1.00 97.62 171 VAL A CA 1
ATOM 1262 C C . VAL A 1 171 ? -12.862 -7.854 4.360 1.00 97.62 171 VAL A C 1
ATOM 1264 O O . VAL A 1 171 ? -13.190 -8.885 4.943 1.00 97.62 171 VAL A O 1
ATOM 1267 N N . CYS A 1 172 ? -11.888 -7.070 4.819 1.00 97.88 172 CYS A N 1
ATOM 1268 C CA . CYS A 1 172 ? -11.076 -7.459 5.971 1.00 97.88 172 CYS A CA 1
ATOM 1269 C C . CYS A 1 172 ? -11.747 -7.158 7.310 1.00 97.88 172 CYS A C 1
ATOM 1271 O O . CYS A 1 172 ? -11.487 -7.874 8.275 1.00 97.88 172 CYS A O 1
ATOM 1273 N N . GLY A 1 173 ? -12.626 -6.151 7.356 1.00 97.06 173 GLY A N 1
ATOM 1274 C CA . GLY A 1 173 ? -13.233 -5.678 8.601 1.00 97.06 173 GLY A CA 1
ATOM 1275 C C . GLY A 1 173 ? -12.257 -4.875 9.464 1.00 97.06 173 GLY A C 1
ATOM 1276 O O . GLY A 1 173 ? -12.359 -4.917 10.683 1.00 97.06 173 GLY A O 1
ATOM 1277 N N . ALA A 1 174 ? -11.299 -4.178 8.844 1.00 98.19 174 ALA A N 1
ATOM 1278 C CA . ALA A 1 174 ? -10.288 -3.416 9.566 1.00 98.19 174 ALA A CA 1
ATOM 1279 C C . ALA A 1 174 ? -10.891 -2.212 10.307 1.00 98.19 174 ALA A C 1
ATOM 1281 O O . ALA A 1 174 ? -11.852 -1.586 9.836 1.00 98.19 174 ALA A O 1
ATOM 1282 N N . ASN A 1 175 ? -10.285 -1.845 11.434 1.00 97.75 175 ASN A N 1
ATOM 1283 C CA . ASN A 1 175 ? -10.681 -0.669 12.202 1.00 97.75 175 ASN A CA 1
ATOM 1284 C C . ASN A 1 175 ? -10.191 0.645 11.550 1.00 97.75 175 ASN A C 1
ATOM 1286 O O . ASN A 1 175 ? -9.448 0.652 10.565 1.00 97.75 175 ASN A O 1
ATOM 1290 N N . ALA A 1 176 ? -10.633 1.789 12.086 1.00 97.38 176 ALA A N 1
ATOM 1291 C CA . ALA A 1 176 ? -10.266 3.105 11.554 1.00 97.38 176 ALA A CA 1
ATOM 1292 C C . ALA A 1 176 ? -8.750 3.372 11.624 1.00 97.38 176 ALA A C 1
ATOM 1294 O O . ALA A 1 176 ? -8.176 3.876 10.658 1.00 97.38 176 ALA A O 1
ATOM 1295 N N . ALA A 1 177 ? -8.095 2.968 12.719 1.00 97.19 177 ALA A N 1
ATOM 1296 C CA . ALA A 1 177 ? -6.654 3.132 12.906 1.00 97.19 177 ALA A CA 1
ATOM 1297 C C . ALA A 1 177 ? -5.841 2.380 11.835 1.00 97.19 177 ALA A C 1
ATOM 1299 O O . ALA A 1 177 ? -4.949 2.958 11.219 1.00 97.19 177 ALA A O 1
ATOM 1300 N N . ALA A 1 178 ? -6.203 1.132 11.527 1.00 98.25 178 ALA A N 1
ATOM 1301 C CA . ALA A 1 178 ? -5.572 0.332 10.478 1.00 98.25 178 ALA A CA 1
ATOM 1302 C C . ALA A 1 178 ? -5.749 0.937 9.081 1.00 98.25 178 ALA A C 1
ATOM 1304 O O . ALA A 1 178 ? -4.807 0.968 8.286 1.00 98.25 178 ALA A O 1
ATOM 1305 N N . LYS A 1 179 ? -6.940 1.463 8.771 1.00 98.25 179 LYS A N 1
ATOM 1306 C CA . LYS A 1 179 ? -7.190 2.146 7.492 1.00 98.25 179 LYS A CA 1
ATOM 1307 C C . LYS A 1 179 ? -6.339 3.406 7.360 1.00 98.25 179 LYS A C 1
ATOM 1309 O O . LYS A 1 179 ? -5.727 3.607 6.312 1.00 98.25 179 LYS A O 1
ATOM 1314 N N . ALA A 1 180 ? -6.263 4.217 8.415 1.00 98.12 180 ALA A N 1
ATOM 1315 C CA . ALA A 1 180 ? -5.424 5.412 8.445 1.00 98.12 180 ALA A CA 1
ATOM 1316 C C . ALA A 1 180 ? -3.937 5.060 8.275 1.00 98.12 180 ALA A C 1
ATOM 1318 O O . ALA A 1 180 ? -3.255 5.655 7.440 1.00 98.12 180 ALA A O 1
ATOM 1319 N N . GLN A 1 181 ? -3.457 4.035 8.985 1.00 98.50 181 GLN A N 1
ATOM 1320 C CA . GLN A 1 181 ? -2.085 3.544 8.858 1.00 98.50 181 GLN A CA 1
ATOM 1321 C C . GLN A 1 181 ? -1.786 3.042 7.437 1.00 98.50 181 GLN A C 1
ATOM 1323 O O . GLN A 1 181 ? -0.729 3.349 6.890 1.00 98.50 181 GLN A O 1
ATOM 1328 N N . CYS A 1 182 ? -2.735 2.366 6.784 1.00 98.69 182 CYS A N 1
ATOM 1329 C CA . CYS A 1 182 ? -2.578 1.950 5.389 1.00 98.69 182 CYS A CA 1
ATOM 1330 C C . CYS A 1 182 ? -2.485 3.128 4.417 1.00 98.69 182 CYS A C 1
ATOM 1332 O O . CYS A 1 182 ? -1.636 3.117 3.525 1.00 98.69 182 CYS A O 1
ATOM 1334 N N . GLN A 1 183 ? -3.288 4.182 4.602 1.00 98.62 183 GLN A N 1
ATOM 1335 C CA . GLN A 1 183 ? -3.163 5.384 3.769 1.00 98.62 183 GLN A CA 1
ATOM 1336 C C . GLN A 1 183 ? -1.814 6.089 3.978 1.00 98.62 183 GLN A C 1
ATOM 1338 O O . GLN A 1 183 ? -1.218 6.551 3.004 1.00 98.62 183 GLN A O 1
ATOM 1343 N N . ALA A 1 184 ? -1.289 6.113 5.207 1.00 98.62 184 ALA A N 1
ATOM 1344 C CA . ALA A 1 184 ? 0.049 6.635 5.484 1.00 98.62 184 ALA A CA 1
ATOM 1345 C C . ALA A 1 184 ? 1.149 5.791 4.810 1.00 98.62 184 ALA A C 1
ATOM 1347 O O . ALA A 1 184 ? 2.005 6.340 4.116 1.00 98.62 184 ALA A O 1
ATOM 1348 N N . ALA A 1 185 ? 1.083 4.460 4.922 1.00 98.62 185 ALA A N 1
ATOM 1349 C CA . ALA A 1 185 ? 2.013 3.541 4.259 1.00 98.62 185 ALA A CA 1
ATOM 1350 C C . ALA A 1 185 ? 1.976 3.688 2.727 1.00 98.62 185 ALA A C 1
ATOM 1352 O O . ALA A 1 185 ? 3.010 3.704 2.057 1.00 98.62 185 ALA A O 1
ATOM 1353 N N . LYS A 1 186 ? 0.783 3.865 2.155 1.00 98.50 186 LYS A N 1
ATOM 1354 C CA . LYS A 1 186 ? 0.599 4.151 0.729 1.00 98.50 186 LYS A CA 1
ATOM 1355 C C . LYS A 1 186 ? 1.236 5.480 0.318 1.00 98.50 186 LYS A C 1
ATOM 1357 O O . LYS A 1 186 ? 1.903 5.530 -0.714 1.00 98.50 186 LYS A O 1
ATOM 1362 N N . ALA A 1 187 ? 1.060 6.540 1.107 1.00 98.62 187 ALA A N 1
ATOM 1363 C CA . ALA A 1 187 ? 1.699 7.829 0.847 1.00 98.62 187 ALA A CA 1
ATOM 1364 C C . ALA A 1 187 ? 3.234 7.724 0.908 1.00 98.62 187 ALA A C 1
ATOM 1366 O O . ALA A 1 187 ? 3.921 8.289 0.059 1.00 98.62 187 ALA A O 1
ATOM 1367 N N . GLN A 1 188 ? 3.769 6.939 1.847 1.00 98.56 188 GLN A N 1
ATOM 1368 C CA . GLN A 1 188 ? 5.200 6.646 1.927 1.00 98.56 188 GLN A CA 1
ATOM 1369 C C . GLN A 1 188 ? 5.702 5.923 0.670 1.00 98.56 188 GLN A C 1
ATOM 1371 O O . GLN A 1 188 ? 6.705 6.334 0.094 1.00 98.56 188 GLN A O 1
ATOM 1376 N N . VAL A 1 189 ? 4.989 4.899 0.189 1.00 98.62 189 VAL A N 1
ATOM 1377 C CA . VAL A 1 189 ? 5.324 4.208 -1.071 1.00 98.62 189 VAL A CA 1
ATOM 1378 C C . VAL A 1 189 ? 5.327 5.166 -2.262 1.00 98.62 189 VAL A C 1
ATOM 1380 O O . VAL A 1 189 ? 6.252 5.131 -3.075 1.00 98.62 189 VAL A O 1
ATOM 1383 N N . ALA A 1 190 ? 4.332 6.050 -2.354 1.00 98.38 190 ALA A N 1
ATOM 1384 C CA . ALA A 1 190 ? 4.275 7.052 -3.412 1.00 98.38 190 ALA A CA 1
ATOM 1385 C C . ALA A 1 190 ? 5.479 8.008 -3.362 1.00 98.38 190 ALA A C 1
ATOM 1387 O O . ALA A 1 190 ? 6.047 8.328 -4.406 1.00 98.38 190 ALA A O 1
ATOM 1388 N N . ALA A 1 191 ? 5.892 8.420 -2.160 1.00 98.50 191 ALA A N 1
ATOM 1389 C CA . ALA A 1 191 ? 7.032 9.308 -1.951 1.00 98.50 191 ALA A CA 1
ATOM 1390 C C . ALA A 1 191 ? 8.387 8.642 -2.244 1.00 98.50 191 ALA A C 1
ATOM 1392 O O . ALA A 1 191 ? 9.294 9.311 -2.733 1.00 98.50 191 ALA A O 1
ATOM 1393 N N . LEU A 1 192 ? 8.532 7.337 -1.979 1.00 98.12 192 LEU A N 1
ATOM 1394 C CA . LEU A 1 192 ? 9.766 6.600 -2.275 1.00 98.12 192 LEU A CA 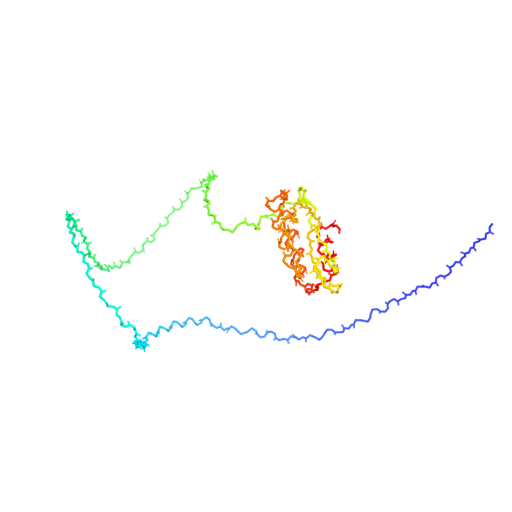1
ATOM 1395 C C . LEU A 1 192 ? 10.074 6.570 -3.774 1.00 98.12 192 LEU A C 1
ATOM 1397 O O . LEU A 1 192 ? 11.236 6.631 -4.165 1.00 98.12 192 LEU A O 1
ATOM 1401 N N . GLY A 1 193 ? 9.048 6.415 -4.615 1.00 96.69 193 GLY A N 1
ATOM 1402 C CA . GLY A 1 193 ? 9.197 6.332 -6.072 1.00 96.69 193 GLY A CA 1
ATOM 1403 C C . GLY A 1 193 ? 9.943 5.088 -6.585 1.00 96.69 193 GLY A C 1
ATOM 1404 O O . GLY A 1 193 ? 10.014 4.884 -7.800 1.00 96.69 193 GLY A O 1
ATOM 1405 N N . THR A 1 194 ? 10.466 4.241 -5.694 1.00 98.31 194 THR A N 1
ATOM 1406 C CA . THR A 1 194 ? 11.114 2.972 -6.035 1.00 98.31 194 THR A CA 1
ATOM 1407 C C . THR A 1 194 ? 10.088 1.942 -6.513 1.00 98.31 194 THR A C 1
ATOM 1409 O O . THR A 1 194 ? 8.884 2.061 -6.269 1.00 98.31 194 THR A O 1
ATOM 1412 N N . LYS A 1 195 ? 10.560 0.941 -7.265 1.00 98.06 195 LYS A N 1
ATOM 1413 C CA . LYS A 1 195 ? 9.736 -0.142 -7.832 1.00 98.06 195 LYS A CA 1
ATOM 1414 C C . LYS A 1 195 ? 10.430 -1.495 -7.692 1.00 98.06 195 LYS A C 1
ATOM 1416 O O . LYS A 1 195 ? 10.450 -2.297 -8.622 1.00 98.06 195 LYS A O 1
ATOM 1421 N N . ASP A 1 196 ? 11.017 -1.720 -6.528 1.00 98.38 196 ASP A N 1
ATOM 1422 C CA . ASP A 1 196 ? 11.770 -2.927 -6.204 1.00 98.38 196 ASP A CA 1
ATOM 1423 C C . ASP A 1 196 ? 11.373 -3.468 -4.821 1.00 98.38 196 ASP A C 1
ATOM 1425 O O . ASP A 1 196 ? 10.407 -3.013 -4.200 1.00 98.38 196 ASP A O 1
ATOM 1429 N N . ALA A 1 197 ? 12.116 -4.461 -4.333 1.00 98.38 197 ALA A N 1
ATOM 1430 C CA . ALA A 1 197 ? 11.861 -5.097 -3.046 1.00 98.38 197 ALA A CA 1
ATOM 1431 C C . ALA A 1 197 ? 11.857 -4.111 -1.862 1.00 98.38 197 ALA A C 1
ATOM 1433 O O . ALA A 1 197 ? 11.122 -4.331 -0.899 1.00 98.38 197 ALA A O 1
ATOM 1434 N N . SER A 1 198 ? 12.613 -3.007 -1.933 1.00 98.69 198 SER A N 1
ATOM 1435 C CA . SER A 1 198 ? 12.619 -1.983 -0.880 1.00 98.69 198 SER A CA 1
ATOM 1436 C C . SER A 1 198 ? 11.257 -1.308 -0.729 1.00 98.69 198 SER A C 1
ATOM 1438 O O . SER A 1 198 ? 10.864 -0.962 0.382 1.00 98.69 198 SER A O 1
ATOM 1440 N N . THR A 1 199 ? 10.493 -1.178 -1.819 1.00 98.75 199 THR A N 1
ATOM 1441 C CA . THR A 1 199 ? 9.145 -0.603 -1.787 1.00 98.75 199 THR A CA 1
ATOM 1442 C C . THR A 1 199 ? 8.168 -1.505 -1.038 1.00 98.75 199 THR A C 1
ATOM 1444 O O . THR A 1 199 ? 7.365 -1.020 -0.242 1.00 98.75 199 THR A O 1
ATOM 1447 N N . ALA A 1 200 ? 8.246 -2.821 -1.268 1.00 98.75 200 ALA A N 1
ATOM 1448 C CA . ALA A 1 200 ? 7.441 -3.809 -0.550 1.00 98.75 200 ALA A CA 1
ATOM 1449 C C . ALA A 1 200 ? 7.806 -3.859 0.935 1.00 98.75 200 ALA A C 1
ATOM 1451 O O . ALA A 1 200 ? 6.920 -3.786 1.785 1.00 98.75 200 ALA A O 1
ATOM 1452 N N . ALA A 1 201 ? 9.104 -3.879 1.244 1.00 98.81 201 ALA A N 1
ATOM 1453 C CA . ALA A 1 201 ? 9.589 -3.848 2.618 1.00 98.81 201 ALA A CA 1
ATOM 1454 C C . ALA A 1 201 ? 9.123 -2.589 3.365 1.00 98.81 201 ALA A C 1
ATOM 1456 O O . ALA A 1 201 ? 8.593 -2.698 4.466 1.00 98.81 201 ALA A O 1
ATOM 1457 N N . ALA A 1 202 ? 9.251 -1.406 2.755 1.00 98.75 202 ALA A N 1
ATOM 1458 C CA . ALA A 1 202 ? 8.832 -0.152 3.376 1.00 98.75 202 ALA A CA 1
ATOM 1459 C C . ALA A 1 202 ? 7.323 -0.109 3.656 1.00 98.75 202 ALA A C 1
ATOM 1461 O O . ALA A 1 202 ? 6.910 0.362 4.714 1.00 98.75 202 ALA A O 1
ATOM 1462 N N . PHE A 1 203 ? 6.502 -0.622 2.734 1.00 98.88 203 PHE A N 1
ATOM 1463 C CA . PHE A 1 203 ? 5.061 -0.729 2.946 1.00 98.88 203 PHE A CA 1
ATOM 1464 C C . PHE A 1 203 ? 4.726 -1.666 4.112 1.00 98.88 203 PHE A C 1
ATOM 1466 O O . PHE A 1 203 ? 3.983 -1.279 5.009 1.00 98.88 203 PHE A O 1
ATOM 1473 N N . ASN A 1 204 ? 5.308 -2.869 4.130 1.00 98.81 204 ASN A N 1
ATOM 1474 C CA . ASN A 1 204 ? 5.053 -3.869 5.172 1.00 98.81 204 ASN A CA 1
ATOM 1475 C C . ASN A 1 204 ? 5.491 -3.365 6.550 1.00 98.81 204 ASN A C 1
ATOM 1477 O O . ASN A 1 204 ? 4.715 -3.418 7.503 1.00 98.81 204 ASN A O 1
ATOM 1481 N N . GLN A 1 205 ? 6.674 -2.753 6.617 1.00 98.75 205 GLN A N 1
ATOM 1482 C CA . GLN A 1 205 ? 7.201 -2.165 7.840 1.00 98.75 205 GLN A CA 1
ATOM 1483 C C . GLN A 1 205 ? 6.301 -1.039 8.365 1.00 98.75 205 GLN A C 1
ATOM 1485 O O . GLN A 1 205 ? 6.046 -0.969 9.566 1.00 98.75 205 GLN A O 1
ATOM 1490 N N . ALA A 1 206 ? 5.777 -0.177 7.486 1.00 98.31 206 ALA A N 1
ATOM 1491 C CA . ALA A 1 206 ? 4.847 0.885 7.873 1.00 98.31 206 ALA A CA 1
ATOM 1492 C C . ALA A 1 206 ? 3.517 0.341 8.433 1.00 98.31 206 ALA A C 1
ATOM 1494 O O . ALA A 1 206 ? 2.828 1.032 9.184 1.00 98.31 206 ALA A O 1
ATOM 1495 N N . LEU A 1 207 ? 3.162 -0.904 8.107 1.00 98.06 207 LEU A N 1
ATOM 1496 C CA . LEU A 1 207 ? 2.008 -1.614 8.660 1.00 98.06 207 LEU A CA 1
ATOM 1497 C C . LEU A 1 207 ? 2.336 -2.444 9.913 1.00 98.06 207 LEU A C 1
ATOM 1499 O O . LEU A 1 207 ? 1.415 -2.889 10.593 1.00 98.06 207 LEU A O 1
ATOM 1503 N N . GLY A 1 208 ? 3.618 -2.597 10.253 1.00 97.50 208 GLY A N 1
ATOM 1504 C CA . GLY A 1 208 ? 4.081 -3.362 11.413 1.00 97.50 208 GLY A CA 1
ATOM 1505 C C . GLY A 1 208 ? 4.359 -4.844 11.140 1.00 97.50 208 GLY A C 1
ATOM 1506 O O . GLY A 1 208 ? 4.298 -5.636 12.079 1.00 97.50 208 GLY A O 1
ATOM 1507 N N . PHE A 1 209 ? 4.652 -5.211 9.888 1.00 96.50 209 PHE A N 1
ATOM 1508 C CA . PHE A 1 209 ? 5.014 -6.570 9.462 1.00 96.50 209 PHE A CA 1
ATOM 1509 C C . PHE A 1 209 ? 6.469 -6.678 9.000 1.00 96.50 209 PHE A C 1
ATOM 1511 O O . PHE A 1 209 ? 7.023 -5.660 8.520 1.00 96.50 209 PHE A O 1
#